Protein AF-A0A1F9N1S3-F1 (afdb_monomer)

pLDDT: mean 71.67, std 23.43, range [33.53, 98.56]

Secondary structure (DSSP, 8-state):
----SB-TTS-B----GGG--TTSSTTTTTTTTT-HHHHHHHHHHTTGGGSTTTGGGGGS-THHHHHHHHHHTT----GGG-SS---HHHHHHHHHHHHHHHHHHHHHHHHHHHHHHHHHS-GGG-SSPPP-----HHHHHHHHTT--TT--HHHHHHHHHHHHHHHHGGGGGGHHHHHHHHHHHHT---HHHHHHHHHHHHHHHHHHHT--TTS-HHHHHHHHHHHHHHHHHHHHHHHHHHHS-TTSTTTTHHHHHHHHHHHHHHHHHHHHHHTT-TTGGGGS-HHHHHHHHHHHHHHHHHHHHHHHS-TTS---PPTTHHHHHHHHHHHHHS--

Structure (mmCIF, N/CA/C/O backbone):
data_AF-A0A1F9N1S3-F1
#
_entry.id   AF-A0A1F9N1S3-F1
#
loop_
_atom_site.group_PDB
_atom_site.id
_atom_site.type_symbol
_atom_site.label_atom_id
_atom_site.label_alt_id
_atom_site.label_comp_id
_atom_site.label_asym_id
_atom_site.label_entity_id
_atom_site.label_seq_id
_atom_site.pdbx_PDB_ins_code
_atom_site.Cartn_x
_atom_site.Cartn_y
_atom_site.Cartn_z
_atom_site.occupancy
_atom_site.B_iso_or_equiv
_atom_site.auth_seq_id
_atom_site.auth_comp_id
_atom_site.auth_asym_id
_atom_site.auth_atom_id
_atom_site.pdbx_PDB_model_num
ATOM 1 N N . MET A 1 1 ? 9.339 -12.656 13.816 1.00 36.62 1 MET A N 1
ATOM 2 C CA . MET A 1 1 ? 10.405 -11.830 13.213 1.00 36.62 1 MET A CA 1
ATOM 3 C C . MET A 1 1 ? 10.890 -12.510 11.937 1.00 36.62 1 MET A C 1
ATOM 5 O O . MET A 1 1 ? 11.875 -13.230 11.977 1.00 36.62 1 MET A O 1
ATOM 9 N N . ALA A 1 2 ? 10.170 -12.355 10.823 1.00 38.31 2 ALA A N 1
ATOM 10 C CA . ALA A 1 2 ? 10.719 -12.715 9.517 1.00 38.31 2 ALA A CA 1
ATOM 11 C C . ALA A 1 2 ? 11.664 -11.572 9.128 1.00 38.31 2 ALA A C 1
ATOM 13 O O . ALA A 1 2 ? 11.214 -10.449 8.901 1.00 38.31 2 ALA A O 1
ATOM 14 N N . GLY A 1 3 ? 12.970 -11.820 9.226 1.00 41.66 3 GLY A N 1
ATOM 15 C CA . GLY A 1 3 ? 13.995 -10.807 9.003 1.00 41.66 3 GLY A CA 1
ATOM 16 C C . GLY A 1 3 ? 13.958 -10.338 7.557 1.00 41.66 3 GLY A C 1
ATOM 17 O O . GLY A 1 3 ? 14.186 -11.132 6.649 1.00 41.66 3 GLY A O 1
ATOM 18 N N . ASN A 1 4 ? 13.660 -9.057 7.358 1.00 48.12 4 ASN A N 1
ATOM 19 C CA . ASN A 1 4 ? 13.890 -8.367 6.100 1.00 48.12 4 ASN A CA 1
ATOM 20 C C . ASN A 1 4 ? 15.357 -8.622 5.681 1.00 48.12 4 ASN A C 1
ATOM 22 O O . ASN A 1 4 ? 16.256 -8.195 6.407 1.00 48.12 4 ASN A O 1
ATOM 26 N N . PRO A 1 5 ? 15.629 -9.317 4.560 1.00 54.19 5 PRO A N 1
ATOM 27 C CA . PRO A 1 5 ? 16.991 -9.640 4.144 1.00 54.19 5 PRO A CA 1
ATOM 28 C C . PRO A 1 5 ? 17.697 -8.438 3.502 1.00 54.19 5 PRO A C 1
ATOM 30 O O . PRO A 1 5 ? 18.677 -8.621 2.784 1.00 54.19 5 PRO A O 1
ATOM 33 N N . TYR A 1 6 ? 17.203 -7.220 3.737 1.00 57.16 6 TYR A N 1
ATOM 34 C CA . TYR A 1 6 ? 17.764 -5.978 3.238 1.00 57.16 6 TYR A CA 1
ATOM 35 C C . TYR A 1 6 ? 17.873 -4.925 4.341 1.00 57.16 6 TYR A C 1
ATOM 37 O O . TYR A 1 6 ? 17.062 -4.872 5.266 1.00 57.16 6 TYR A O 1
ATOM 45 N N . THR A 1 7 ? 18.882 -4.069 4.225 1.00 59.91 7 THR A N 1
ATOM 46 C CA . THR A 1 7 ? 19.115 -2.919 5.104 1.00 59.91 7 THR A CA 1
ATOM 47 C C . THR A 1 7 ? 18.028 -1.850 4.930 1.00 59.91 7 THR A C 1
ATOM 49 O O . THR A 1 7 ? 17.230 -1.894 3.993 1.00 59.91 7 THR A O 1
ATOM 52 N N . GLU A 1 8 ? 18.018 -0.836 5.799 1.00 53.44 8 GLU A N 1
ATOM 53 C CA . GLU A 1 8 ? 17.131 0.337 5.671 1.00 53.44 8 GLU A CA 1
ATOM 54 C C . GLU A 1 8 ? 17.353 1.128 4.364 1.00 53.44 8 GLU A C 1
ATOM 56 O O . GLU A 1 8 ? 16.483 1.888 3.947 1.00 53.44 8 GLU A O 1
ATOM 61 N N . SER A 1 9 ? 18.492 0.915 3.694 1.00 50.38 9 SER A N 1
ATOM 62 C CA . SER A 1 9 ? 18.829 1.456 2.371 1.00 50.38 9 SER A CA 1
ATOM 63 C C . SER A 1 9 ? 18.429 0.546 1.198 1.00 50.38 9 SER A C 1
ATOM 65 O O . SER A 1 9 ? 18.640 0.909 0.044 1.00 50.38 9 SER A O 1
ATOM 67 N N . GLY A 1 10 ? 17.850 -0.632 1.458 1.00 52.75 10 GLY A N 1
ATOM 68 C CA . GLY A 1 10 ? 17.412 -1.566 0.416 1.00 52.75 10 GLY A CA 1
ATOM 69 C C . GLY A 1 10 ? 18.530 -2.412 -0.208 1.00 52.75 10 GLY A C 1
ATOM 70 O O . GLY A 1 10 ? 18.316 -3.013 -1.265 1.00 52.75 10 GLY A O 1
ATOM 71 N N . GLU A 1 11 ? 19.704 -2.488 0.424 1.00 58.91 11 GLU A N 1
ATOM 72 C CA . GLU A 1 11 ? 20.810 -3.371 0.025 1.00 58.91 11 GLU A CA 1
ATOM 73 C C . GLU A 1 11 ? 20.680 -4.747 0.676 1.00 58.91 11 GLU A C 1
ATOM 75 O O . GLU A 1 11 ? 20.172 -4.858 1.787 1.00 58.91 11 GLU A O 1
ATOM 80 N N . LYS A 1 12 ? 21.130 -5.811 -0.001 1.00 58.97 12 LYS A N 1
ATOM 81 C CA . LYS A 1 12 ? 21.005 -7.184 0.510 1.00 58.97 12 LYS A CA 1
ATOM 82 C C . LYS A 1 12 ? 21.882 -7.360 1.752 1.00 58.97 12 LYS A C 1
ATOM 84 O O . LYS A 1 12 ? 23.100 -7.221 1.674 1.00 58.97 12 LYS A O 1
ATOM 89 N N . PHE A 1 13 ? 21.268 -7.715 2.874 1.00 52.78 13 PHE A N 1
ATOM 90 C CA . PHE A 1 13 ? 21.949 -8.080 4.106 1.00 52.78 13 PHE A CA 1
ATOM 91 C C . PHE A 1 13 ? 22.763 -9.360 3.873 1.00 52.78 13 PHE A C 1
ATOM 93 O O . PHE A 1 13 ? 22.217 -10.425 3.579 1.00 52.78 13 PHE A O 1
ATOM 100 N N . GLN A 1 14 ? 24.086 -9.237 3.959 1.00 53.50 14 GLN A N 1
ATOM 101 C CA . GLN A 1 14 ? 25.032 -10.342 3.817 1.00 53.50 14 GLN A CA 1
ATOM 102 C C . GLN A 1 14 ? 25.393 -10.841 5.222 1.00 53.50 14 GLN A C 1
ATOM 104 O O . GLN A 1 14 ? 26.065 -10.138 5.975 1.00 53.50 14 GLN A O 1
ATOM 109 N N . ILE A 1 15 ? 24.933 -12.040 5.593 1.00 50.31 15 ILE A N 1
ATOM 110 C CA . ILE A 1 15 ? 25.345 -12.695 6.843 1.00 50.31 15 ILE A CA 1
ATOM 111 C C . ILE A 1 15 ? 26.694 -13.389 6.594 1.00 50.31 15 ILE A C 1
ATOM 113 O O . ILE A 1 15 ? 26.773 -14.190 5.663 1.00 50.31 15 ILE A O 1
ATOM 117 N N . PRO A 1 16 ? 27.744 -13.124 7.399 1.00 49.53 16 PRO A N 1
ATOM 118 C CA . PRO A 1 16 ? 29.018 -13.830 7.293 1.00 49.53 16 PRO A CA 1
ATOM 119 C C . PRO A 1 16 ? 28.840 -15.351 7.375 1.00 49.53 16 PRO A C 1
ATOM 121 O O . PRO A 1 16 ? 28.090 -15.848 8.215 1.00 49.53 16 PRO A O 1
ATOM 124 N N . ASP A 1 17 ? 29.579 -16.077 6.536 1.00 52.53 17 ASP A N 1
ATOM 125 C CA . ASP A 1 17 ? 29.438 -17.522 6.272 1.00 52.53 17 ASP A CA 1
ATOM 126 C C . ASP A 1 17 ? 29.441 -18.400 7.547 1.00 52.53 17 ASP A C 1
ATOM 128 O O . ASP A 1 17 ? 28.791 -19.438 7.616 1.00 52.53 17 ASP A O 1
ATOM 132 N N . MET A 1 18 ? 30.075 -17.935 8.631 1.00 42.34 18 MET A N 1
ATOM 133 C CA . MET A 1 18 ? 30.118 -18.647 9.918 1.00 42.34 18 MET A CA 1
ATOM 134 C C . MET A 1 18 ? 28.802 -18.643 10.727 1.00 42.34 18 MET A C 1
ATOM 136 O O . MET A 1 18 ? 28.730 -19.324 11.748 1.00 42.34 18 MET A O 1
ATOM 140 N N . LEU A 1 19 ? 27.768 -17.900 10.309 1.00 42.66 19 LEU A N 1
ATOM 141 C CA . LEU A 1 19 ? 26.435 -17.878 10.946 1.00 42.66 19 LEU A CA 1
ATOM 142 C C . LEU A 1 19 ? 25.338 -18.526 10.079 1.00 42.66 19 LEU A C 1
ATOM 144 O O . LEU A 1 19 ? 24.201 -18.672 10.530 1.00 42.66 19 LEU A O 1
ATOM 148 N N . ALA A 1 20 ? 25.661 -18.935 8.850 1.00 47.62 20 ALA A N 1
ATOM 149 C CA . ALA A 1 20 ? 24.717 -19.505 7.896 1.00 47.62 20 ALA A CA 1
ATOM 150 C C . ALA A 1 20 ? 24.547 -21.020 8.109 1.00 47.62 20 ALA A C 1
ATOM 152 O O . ALA A 1 20 ? 24.895 -21.833 7.254 1.00 47.62 20 ALA A O 1
ATOM 153 N N . ASN A 1 21 ? 23.992 -21.425 9.256 1.00 37.34 21 ASN A N 1
ATOM 154 C CA . ASN A 1 21 ? 23.567 -22.813 9.413 1.00 37.34 21 ASN A CA 1
ATOM 155 C C . ASN A 1 21 ? 22.254 -23.060 8.647 1.00 37.34 21 ASN A C 1
ATOM 157 O O . ASN A 1 21 ? 21.174 -22.568 8.968 1.00 37.34 21 ASN A O 1
ATOM 161 N N . ARG A 1 22 ? 22.432 -23.823 7.575 1.00 40.97 22 ARG A N 1
ATOM 162 C CA . ARG A 1 22 ? 21.520 -24.312 6.541 1.00 40.97 22 ARG A CA 1
ATOM 163 C C . ARG A 1 22 ? 20.359 -25.156 7.104 1.00 40.97 22 ARG A C 1
ATOM 165 O O . ARG A 1 22 ? 20.436 -26.381 7.059 1.00 40.97 22 ARG A O 1
ATOM 172 N N . ALA A 1 23 ? 19.280 -24.520 7.576 1.00 36.62 23 ALA A N 1
ATOM 173 C CA . ALA A 1 23 ? 18.015 -25.226 7.849 1.00 36.62 23 ALA A CA 1
ATOM 174 C C . ALA A 1 23 ? 16.702 -24.458 7.551 1.00 36.62 23 ALA A C 1
ATOM 176 O O . ALA A 1 23 ? 15.775 -25.091 7.065 1.00 36.62 23 ALA A O 1
ATOM 177 N N . ASP A 1 24 ? 16.595 -23.131 7.718 1.00 44.25 24 ASP A N 1
ATOM 178 C CA . ASP A 1 24 ? 15.251 -22.510 7.863 1.00 44.25 24 ASP A CA 1
ATOM 179 C C . ASP A 1 24 ? 14.835 -21.444 6.825 1.00 44.25 24 ASP A C 1
ATOM 181 O O . ASP A 1 24 ? 13.923 -20.658 7.070 1.00 44.25 24 ASP A O 1
ATOM 185 N N . VAL A 1 25 ? 15.444 -21.397 5.636 1.00 45.44 25 VAL A N 1
ATOM 186 C CA . VAL A 1 25 ? 15.034 -20.423 4.589 1.00 45.44 25 VAL A CA 1
ATOM 187 C C . VAL A 1 25 ? 13.961 -20.986 3.642 1.00 45.44 25 VAL A C 1
ATOM 189 O O . VAL A 1 25 ? 13.186 -20.228 3.067 1.00 45.44 25 VAL A O 1
ATOM 192 N N . HIS A 1 26 ? 13.839 -22.312 3.526 1.00 39.97 26 HIS A N 1
ATOM 193 C CA . HIS A 1 26 ? 12.926 -22.952 2.567 1.00 39.97 26 HIS A CA 1
ATOM 194 C C . HIS A 1 26 ? 11.506 -23.249 3.091 1.00 39.97 26 HIS A C 1
ATOM 196 O O . HIS A 1 26 ? 10.679 -23.703 2.312 1.00 39.97 26 HIS A O 1
ATOM 202 N N . ASN A 1 27 ? 11.181 -22.927 4.351 1.00 40.59 27 ASN A N 1
ATOM 203 C CA . ASN A 1 27 ? 9.874 -23.234 4.965 1.00 40.59 27 ASN A CA 1
ATOM 204 C C . ASN A 1 27 ? 8.953 -22.018 5.190 1.00 40.59 27 ASN A C 1
ATOM 206 O O . ASN A 1 27 ? 7.863 -22.165 5.735 1.00 40.59 27 ASN A O 1
ATOM 210 N N . LEU A 1 28 ? 9.347 -20.805 4.792 1.00 46.78 28 LEU A N 1
ATOM 211 C CA . LEU A 1 28 ? 8.517 -19.612 5.031 1.00 46.78 28 LEU A CA 1
ATOM 212 C C . LEU A 1 28 ? 7.236 -19.580 4.177 1.00 46.78 28 LEU A C 1
ATOM 214 O O . LEU A 1 28 ? 6.231 -19.041 4.630 1.00 46.78 28 LEU A O 1
ATOM 218 N N . GLY A 1 29 ? 7.258 -20.176 2.979 1.00 47.62 29 GLY A N 1
ATOM 219 C CA . GLY A 1 29 ? 6.082 -20.275 2.104 1.00 47.62 29 GLY A CA 1
ATOM 220 C C . GLY A 1 29 ? 5.047 -21.291 2.599 1.00 47.62 29 GLY A C 1
ATOM 221 O O . GLY A 1 29 ? 3.861 -20.974 2.666 1.00 47.62 29 GLY A O 1
ATOM 222 N N . ASP A 1 30 ? 5.500 -22.470 3.034 1.00 43.69 30 ASP A N 1
ATOM 223 C CA . ASP A 1 30 ? 4.622 -23.567 3.470 1.00 43.69 30 ASP A CA 1
ATOM 224 C C . ASP A 1 30 ? 3.958 -23.311 4.836 1.00 43.69 30 ASP A C 1
ATOM 226 O O . ASP A 1 30 ? 2.864 -23.803 5.097 1.00 43.69 30 ASP A O 1
ATOM 230 N N . VAL A 1 31 ? 4.562 -22.495 5.710 1.00 48.97 31 VAL A N 1
ATOM 231 C CA . VAL A 1 31 ? 3.995 -22.166 7.037 1.00 48.97 31 VAL A CA 1
ATOM 232 C C . VAL A 1 31 ? 2.829 -21.162 6.959 1.00 48.97 31 VAL A C 1
ATOM 234 O O . VAL A 1 31 ? 2.034 -21.074 7.903 1.00 48.97 31 VAL A O 1
ATOM 237 N N . LEU A 1 32 ? 2.710 -20.416 5.854 1.00 50.25 32 LEU A N 1
ATOM 238 C CA . LEU A 1 32 ? 1.679 -19.388 5.653 1.00 50.25 32 LEU A CA 1
ATOM 239 C C . LEU A 1 32 ? 0.461 -19.870 4.854 1.00 50.25 32 LEU A C 1
ATOM 241 O O . LEU A 1 32 ? -0.571 -19.201 4.909 1.00 50.25 32 LEU A O 1
ATOM 245 N N . SER A 1 33 ? 0.551 -21.014 4.166 1.00 54.47 33 SER A N 1
ATOM 246 C CA . SER A 1 33 ? -0.571 -21.569 3.401 1.00 54.47 33 SER A CA 1
ATOM 247 C C . SER A 1 33 ? -1.758 -21.878 4.323 1.00 54.47 33 SER A C 1
ATOM 249 O O . SER A 1 33 ? -1.630 -22.627 5.294 1.0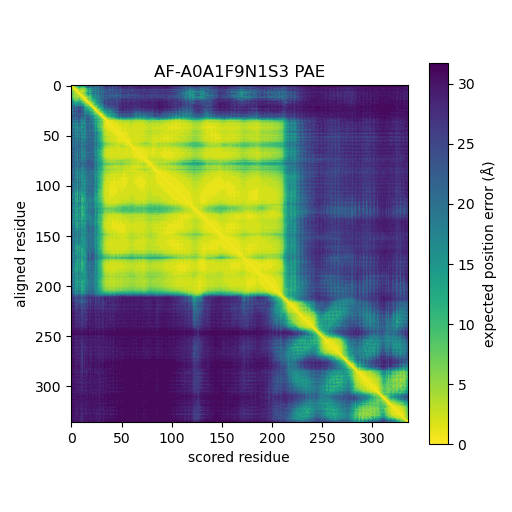0 54.47 33 SER A O 1
ATOM 251 N N . GLY A 1 34 ? -2.910 -21.258 4.054 1.00 67.19 34 GLY A N 1
ATOM 252 C CA . GLY A 1 34 ? -4.129 -21.396 4.859 1.00 67.19 34 GLY A CA 1
ATOM 253 C C . GLY A 1 34 ? -4.179 -20.512 6.114 1.00 67.19 34 GLY A C 1
ATOM 254 O O . GLY A 1 34 ? -5.097 -20.656 6.923 1.00 67.19 34 GLY A O 1
ATOM 255 N N . LYS A 1 35 ? -3.206 -19.609 6.308 1.00 78.94 35 LYS A N 1
ATOM 256 C CA . LYS A 1 35 ? -3.151 -18.637 7.422 1.00 78.94 35 LYS A CA 1
ATOM 257 C C . LYS A 1 35 ? -3.134 -17.182 6.952 1.00 78.94 35 LYS A C 1
ATOM 259 O O . LYS A 1 35 ? -2.825 -16.283 7.735 1.00 78.94 35 LYS A O 1
ATOM 264 N N . GLU A 1 36 ? -3.487 -16.932 5.698 1.00 83.94 36 GLU A N 1
ATOM 265 C CA . GLU A 1 36 ? -3.449 -15.614 5.066 1.00 83.94 36 GLU A CA 1
ATOM 266 C C . GLU A 1 36 ? -4.333 -14.612 5.819 1.00 83.94 36 GLU A C 1
ATOM 268 O O . GLU A 1 36 ? -3.904 -13.489 6.073 1.00 83.94 36 GLU A O 1
ATOM 273 N N . GLY A 1 37 ? -5.521 -15.038 6.265 1.00 84.19 37 GLY A N 1
ATOM 274 C CA . GLY A 1 37 ? -6.427 -14.205 7.062 1.00 84.19 37 GLY A CA 1
ATOM 275 C C . GLY A 1 37 ? -5.851 -13.817 8.428 1.00 84.19 37 GLY A C 1
ATOM 276 O O . GLY A 1 37 ? -5.916 -12.654 8.818 1.00 84.19 37 GLY A O 1
ATOM 277 N N . ALA A 1 38 ? -5.207 -14.755 9.131 1.00 87.25 38 ALA A N 1
ATOM 278 C CA . ALA A 1 38 ? -4.567 -14.473 10.418 1.00 87.25 38 ALA A CA 1
ATOM 279 C C . ALA A 1 38 ? -3.360 -13.532 10.261 1.00 87.25 38 ALA A C 1
ATOM 281 O O . ALA A 1 38 ? -3.168 -12.624 11.067 1.00 87.25 38 ALA A O 1
ATOM 282 N N . PHE A 1 39 ? -2.574 -13.711 9.196 1.00 86.56 39 PHE A N 1
ATOM 283 C CA . PHE A 1 39 ? -1.472 -12.808 8.861 1.00 86.56 39 PHE A CA 1
ATOM 284 C C . PHE A 1 39 ? -1.957 -11.416 8.436 1.00 86.56 39 PHE A C 1
ATOM 286 O O . PHE A 1 39 ? -1.322 -10.413 8.743 1.00 86.56 39 PHE A O 1
ATOM 293 N N . ALA A 1 40 ? -3.089 -11.326 7.742 1.00 91.19 40 ALA A N 1
ATOM 294 C CA . ALA A 1 40 ? -3.707 -10.049 7.426 1.00 91.19 40 ALA A CA 1
ATOM 295 C C . ALA A 1 40 ? -4.180 -9.346 8.711 1.00 91.19 40 ALA A C 1
ATOM 297 O O . ALA A 1 40 ? -3.885 -8.169 8.925 1.00 91.19 40 ALA A O 1
ATOM 298 N N . LEU A 1 41 ? -4.860 -10.067 9.605 1.00 92.50 41 LEU A N 1
ATOM 299 C CA . LEU A 1 41 ? -5.367 -9.508 10.856 1.00 92.50 41 LEU A CA 1
ATOM 300 C C . LEU A 1 41 ? -4.246 -9.006 11.774 1.00 92.50 41 LEU A C 1
ATOM 302 O O . LEU A 1 41 ? -4.384 -7.941 12.375 1.00 92.50 41 LEU A O 1
ATOM 306 N N . SER A 1 42 ? -3.095 -9.683 11.805 1.00 93.25 42 SER A N 1
ATOM 307 C CA . SER A 1 42 ? -1.974 -9.248 12.639 1.00 93.25 42 SER A CA 1
ATOM 308 C C . SER A 1 42 ? -1.451 -7.853 12.273 1.00 93.25 42 SER A C 1
ATOM 310 O O . SER A 1 42 ? -0.883 -7.181 13.134 1.00 93.25 42 SER A O 1
ATOM 312 N N . TYR A 1 43 ? -1.652 -7.358 11.041 1.00 95.25 43 TYR A N 1
ATOM 313 C CA . TYR A 1 43 ? -1.322 -5.963 10.691 1.00 95.25 43 TYR A CA 1
ATOM 314 C C . TYR A 1 43 ? -2.167 -4.971 11.482 1.00 95.25 43 TYR A C 1
ATOM 316 O O . TYR A 1 43 ? -1.649 -3.965 11.965 1.00 95.25 43 TYR A O 1
ATOM 324 N N . ILE A 1 44 ? -3.450 -5.279 11.634 1.00 95.69 44 ILE A N 1
ATOM 325 C CA . ILE A 1 44 ? -4.414 -4.455 12.354 1.00 95.69 44 ILE A CA 1
ATOM 326 C C . ILE A 1 44 ? -4.118 -4.503 13.852 1.00 95.69 44 ILE A C 1
ATOM 328 O O . ILE A 1 44 ? -3.993 -3.457 14.483 1.00 95.69 44 ILE A O 1
ATOM 332 N N . GLU A 1 45 ? -3.917 -5.703 14.404 1.00 93.75 45 GLU A N 1
ATOM 333 C CA . GLU A 1 45 ? -3.625 -5.902 15.830 1.00 93.75 45 GLU A CA 1
ATOM 334 C C . GLU A 1 45 ? -2.374 -5.132 16.277 1.00 93.75 45 GLU A C 1
ATOM 336 O O . GLU A 1 45 ? -2.395 -4.435 17.291 1.00 93.75 45 GLU A O 1
ATOM 341 N N . ASN A 1 46 ? -1.299 -5.187 15.482 1.00 93.25 46 ASN A N 1
ATOM 342 C CA . ASN A 1 46 ? -0.054 -4.470 15.777 1.00 93.25 46 ASN A CA 1
ATOM 343 C C . ASN A 1 46 ? -0.173 -2.947 15.598 1.00 93.25 46 ASN A C 1
ATOM 345 O O . ASN A 1 46 ? 0.694 -2.208 16.064 1.00 93.25 46 ASN A O 1
ATOM 349 N N . ALA A 1 47 ? -1.222 -2.467 14.928 1.00 95.38 47 ALA A N 1
ATOM 350 C CA . ALA A 1 47 ? -1.452 -1.050 14.674 1.00 95.38 47 ALA A CA 1
ATOM 351 C C . ALA A 1 47 ? -2.474 -0.408 15.631 1.00 95.38 47 ALA A C 1
ATOM 353 O O . ALA A 1 47 ? -2.610 0.816 15.613 1.00 95.38 47 ALA A O 1
ATOM 354 N N . LEU A 1 48 ? -3.151 -1.187 16.490 1.00 95.81 48 LEU A N 1
ATOM 355 C CA . LEU A 1 48 ? -4.188 -0.684 17.407 1.00 95.81 48 LEU A CA 1
ATOM 356 C C . LEU A 1 48 ? -3.695 0.491 18.257 1.00 95.81 48 LEU A C 1
ATOM 358 O O . LEU A 1 48 ? -4.346 1.526 18.327 1.00 95.81 48 LEU A O 1
ATOM 362 N N . THR A 1 49 ? -2.519 0.357 18.870 1.00 96.44 49 THR A N 1
ATOM 363 C CA . THR A 1 49 ? -1.947 1.389 19.750 1.00 96.44 49 THR A CA 1
ATOM 364 C C . THR A 1 49 ? -1.401 2.599 18.996 1.00 96.44 49 THR A C 1
ATOM 366 O O . THR A 1 49 ? -1.140 3.631 19.608 1.00 96.44 49 THR A O 1
ATOM 369 N N . ALA A 1 50 ? -1.229 2.490 17.677 1.00 96.69 50 ALA A N 1
ATOM 370 C CA . ALA A 1 50 ? -0.751 3.580 16.838 1.00 96.69 50 ALA A CA 1
ATOM 371 C C . ALA A 1 50 ? -1.880 4.552 16.459 1.00 96.69 50 ALA A C 1
ATOM 373 O O . ALA A 1 50 ? -1.613 5.731 16.241 1.00 96.69 50 ALA A O 1
ATOM 374 N N . ASN A 1 51 ? -3.131 4.088 16.393 1.00 98.12 51 ASN A N 1
ATOM 375 C CA . ASN A 1 51 ? -4.280 4.951 16.143 1.00 98.12 51 ASN A CA 1
ATOM 376 C C . ASN A 1 51 ? -4.868 5.457 17.477 1.00 98.12 51 ASN A C 1
ATOM 378 O O . ASN A 1 51 ? -5.243 4.638 18.312 1.00 98.12 51 ASN A O 1
ATOM 382 N N . PRO A 1 52 ? -5.004 6.776 17.698 1.00 96.19 52 PRO A N 1
ATOM 383 C CA . PRO A 1 52 ? -5.444 7.319 18.986 1.00 96.19 52 PRO A CA 1
ATOM 384 C C . PRO A 1 52 ? -6.875 6.920 19.380 1.00 96.19 52 PRO A C 1
ATOM 386 O O . PRO A 1 52 ? -7.167 6.839 20.571 1.00 96.19 52 PRO A O 1
ATOM 389 N N . VAL A 1 53 ? -7.751 6.644 18.408 1.00 97.31 53 VAL A N 1
ATOM 390 C CA . VAL A 1 53 ? -9.135 6.205 18.654 1.00 97.31 53 VAL A CA 1
ATOM 391 C C . VAL A 1 53 ? -9.184 4.712 18.989 1.00 97.31 53 VAL A C 1
ATOM 393 O O . VAL A 1 53 ? -9.952 4.303 19.856 1.00 97.31 53 VAL A O 1
ATOM 396 N N . LEU A 1 54 ? -8.335 3.893 18.357 1.00 97.31 54 LEU A N 1
ATOM 397 C CA . LEU A 1 54 ? -8.250 2.454 18.640 1.00 97.31 54 LEU A CA 1
ATOM 398 C C . LEU A 1 54 ? -7.382 2.121 19.859 1.00 97.31 54 LEU A C 1
ATOM 400 O O . LEU A 1 54 ? -7.572 1.069 20.466 1.00 97.31 54 LEU A O 1
ATOM 404 N N . ALA A 1 55 ? -6.448 2.992 20.244 1.00 96.94 55 ALA A N 1
ATOM 405 C CA . ALA A 1 55 ? -5.492 2.736 21.319 1.00 96.94 55 ALA A CA 1
ATOM 406 C C . ALA A 1 55 ? -6.135 2.278 22.647 1.00 96.94 55 ALA A C 1
ATOM 408 O O . ALA A 1 55 ? -5.593 1.356 23.265 1.00 96.94 55 ALA A O 1
ATOM 409 N N . PRO A 1 56 ? -7.297 2.814 23.085 1.00 95.44 56 PRO A N 1
ATOM 410 C CA . PRO A 1 56 ? -7.987 2.323 24.276 1.00 95.44 56 PRO A CA 1
ATOM 411 C C . PRO A 1 56 ? -8.389 0.844 24.211 1.00 95.44 56 PRO A C 1
ATOM 413 O O . PRO A 1 56 ? -8.477 0.211 25.262 1.00 95.44 56 PRO A O 1
ATOM 416 N N . LEU A 1 57 ? -8.605 0.272 23.018 1.00 94.62 57 LEU A N 1
ATOM 417 C CA . LEU A 1 57 ? -8.975 -1.140 22.855 1.00 94.62 57 LEU A CA 1
ATOM 418 C C . LEU A 1 57 ? -7.887 -2.089 23.372 1.00 94.62 57 LEU A C 1
ATOM 420 O O . LEU A 1 57 ? -8.209 -3.164 23.868 1.00 94.62 57 LEU A O 1
ATOM 424 N N . ALA A 1 58 ? -6.613 -1.683 23.331 1.00 91.00 58 ALA A N 1
ATOM 425 C CA . ALA A 1 58 ? -5.499 -2.498 23.822 1.00 91.00 58 ALA A CA 1
ATOM 426 C C . ALA A 1 58 ? -5.546 -2.746 25.344 1.00 91.00 58 ALA A C 1
ATOM 428 O O . ALA A 1 58 ? -4.945 -3.702 25.828 1.00 91.00 58 ALA A O 1
ATOM 429 N N . GLY A 1 59 ? -6.252 -1.893 26.096 1.00 89.75 59 GLY A N 1
ATOM 430 C CA . GLY A 1 59 ? -6.495 -2.064 27.532 1.00 89.75 59 GLY A CA 1
ATOM 431 C C . GLY A 1 59 ? -7.857 -2.678 27.874 1.00 89.75 59 GLY A C 1
ATOM 432 O O . GLY A 1 59 ? -8.166 -2.832 29.055 1.00 89.75 59 GLY A O 1
ATOM 433 N N . ARG A 1 60 ? -8.691 -2.981 26.869 1.00 92.25 60 ARG A N 1
ATOM 434 C CA . ARG A 1 60 ? -10.035 -3.570 27.023 1.00 92.25 60 ARG A CA 1
ATOM 435 C C . ARG A 1 60 ? -9.987 -5.087 26.782 1.00 92.25 60 ARG A C 1
ATOM 437 O O . ARG A 1 60 ? -8.931 -5.657 26.510 1.00 92.25 60 ARG A O 1
ATOM 444 N N . GLU A 1 61 ? -11.129 -5.763 26.919 1.00 90.94 61 GLU A N 1
ATOM 445 C CA . GLU A 1 61 ? -11.215 -7.191 26.599 1.00 90.94 61 GLU A CA 1
ATOM 446 C C . GLU A 1 61 ? -10.974 -7.398 25.098 1.00 90.94 61 GLU A C 1
ATOM 448 O O . GLU A 1 61 ? -11.685 -6.848 24.261 1.00 90.94 61 GLU A O 1
ATOM 453 N N . PHE A 1 62 ? -9.968 -8.202 24.748 1.00 89.25 62 PHE A N 1
ATOM 454 C CA . PHE A 1 62 ? -9.527 -8.349 23.357 1.00 89.25 62 PHE A CA 1
ATOM 455 C C . PHE A 1 62 ? -10.579 -9.013 22.446 1.00 89.25 62 PHE A C 1
ATOM 457 O O . PHE A 1 62 ? -10.526 -8.874 21.228 1.00 89.25 62 PHE A O 1
ATOM 464 N N . SER A 1 63 ? -11.578 -9.689 23.026 1.00 93.12 63 SER A N 1
ATOM 465 C CA . SER A 1 63 ? -12.744 -10.213 22.302 1.00 93.12 63 SER A CA 1
ATOM 466 C C . SER A 1 63 ? -13.543 -9.111 21.593 1.00 93.12 63 SER A C 1
ATOM 468 O O . SER A 1 63 ? -14.078 -9.353 20.509 1.00 93.12 63 SER A O 1
ATOM 470 N N . ASP A 1 64 ? -13.560 -7.889 22.137 1.00 94.50 64 ASP A N 1
ATOM 471 C CA . ASP A 1 64 ? -14.222 -6.743 21.510 1.00 94.50 64 ASP A CA 1
ATOM 472 C C . ASP A 1 64 ? -13.551 -6.340 20.199 1.00 94.50 64 ASP A C 1
ATOM 474 O O . ASP A 1 64 ? -14.250 -5.981 19.257 1.00 94.50 64 ASP A O 1
ATOM 478 N N . VAL A 1 65 ? -12.220 -6.442 20.105 1.00 94.88 65 VAL A N 1
ATOM 479 C CA . VAL A 1 65 ? -11.486 -6.137 18.867 1.00 94.88 65 VAL A CA 1
ATOM 480 C C . VAL A 1 65 ? -11.972 -7.045 17.743 1.00 94.88 65 VAL A C 1
ATOM 482 O O . VAL A 1 65 ? -12.338 -6.554 16.680 1.00 94.88 65 VAL A O 1
ATOM 485 N N . TYR A 1 66 ? -12.049 -8.355 17.986 1.00 94.69 66 TYR A N 1
ATOM 486 C CA . TYR A 1 66 ? -12.529 -9.306 16.983 1.00 94.69 66 TYR A CA 1
ATOM 487 C C . TYR A 1 66 ? -13.994 -9.071 16.606 1.00 94.69 66 TYR A C 1
ATOM 489 O O . TYR A 1 66 ? -14.347 -9.165 15.435 1.00 94.69 66 TYR A O 1
ATOM 497 N N . ASN A 1 67 ? -14.852 -8.737 17.574 1.00 95.56 67 ASN A N 1
ATOM 498 C CA . ASN A 1 67 ? -16.247 -8.406 17.288 1.00 95.56 67 ASN A CA 1
ATOM 499 C C . ASN A 1 67 ? -16.364 -7.136 16.431 1.00 95.56 67 ASN A C 1
ATOM 501 O O . ASN A 1 67 ? -17.115 -7.135 15.464 1.00 95.56 67 ASN A O 1
ATOM 505 N N . LEU A 1 68 ? -15.599 -6.084 16.734 1.00 96.44 68 LEU A N 1
ATOM 506 C CA . LEU A 1 68 ? -15.576 -4.844 15.949 1.00 96.44 68 LEU A CA 1
ATOM 507 C C . LEU A 1 68 ? -15.002 -5.055 14.541 1.00 96.44 68 LEU A C 1
ATOM 509 O O . LEU A 1 68 ? -15.520 -4.488 13.585 1.00 96.44 68 LEU A O 1
ATOM 513 N N . VAL A 1 69 ? -13.975 -5.899 14.404 1.00 96.19 69 VAL A N 1
ATOM 514 C CA . VAL A 1 69 ? -13.426 -6.315 13.103 1.00 96.19 69 VAL A CA 1
ATOM 515 C C . VAL A 1 69 ? -14.493 -7.025 12.274 1.00 96.19 69 VAL A C 1
ATOM 517 O O . VAL A 1 69 ? -14.719 -6.628 11.138 1.00 96.19 69 VAL A O 1
ATOM 520 N N . ARG A 1 70 ? -15.220 -7.990 12.852 1.00 95.81 70 ARG A N 1
ATOM 521 C CA . ARG A 1 70 ? -16.323 -8.687 12.165 1.00 95.81 70 ARG A CA 1
ATOM 522 C C . ARG A 1 70 ? -17.443 -7.735 11.747 1.00 95.81 70 ARG A C 1
ATOM 524 O O . ARG A 1 70 ? -17.975 -7.853 10.649 1.00 95.81 70 ARG A O 1
ATOM 531 N N . MET A 1 71 ? -17.774 -6.755 12.591 1.00 96.56 71 MET A N 1
ATOM 532 C CA . MET A 1 71 ? -18.729 -5.701 12.227 1.00 96.56 71 MET A CA 1
ATOM 533 C C . MET A 1 71 ? -18.244 -4.885 11.022 1.00 96.56 71 MET A C 1
ATOM 535 O O . MET A 1 71 ? -19.035 -4.611 10.126 1.00 96.56 71 MET A O 1
ATOM 539 N N . ALA A 1 72 ? -16.956 -4.536 10.973 1.00 96.62 72 ALA A N 1
ATOM 540 C CA . ALA A 1 72 ? -16.338 -3.844 9.838 1.00 96.62 72 ALA A CA 1
ATOM 541 C C . ALA A 1 72 ? -16.213 -4.715 8.577 1.00 96.62 72 ALA A C 1
ATOM 543 O O . ALA A 1 72 ? -16.137 -4.195 7.469 1.00 96.62 72 ALA A O 1
ATOM 544 N N . GLU A 1 73 ? -16.217 -6.040 8.720 1.00 94.88 73 GLU A N 1
ATOM 545 C CA . GLU A 1 73 ? -16.330 -6.990 7.604 1.00 94.88 73 GLU A CA 1
ATOM 546 C C . GLU A 1 73 ? -17.781 -7.135 7.099 1.00 94.88 73 GLU A C 1
ATOM 548 O O . GLU A 1 73 ? -18.028 -7.822 6.108 1.00 94.88 73 GLU A O 1
ATOM 553 N N . GLY A 1 74 ? -18.740 -6.451 7.738 1.00 94.00 74 GLY A N 1
ATOM 554 C CA . GLY A 1 74 ? -20.154 -6.437 7.366 1.00 94.00 74 GLY A CA 1
ATOM 555 C C . GLY A 1 74 ? -21.002 -7.499 8.066 1.00 94.00 74 GLY A C 1
ATOM 556 O O . GLY A 1 74 ? -22.161 -7.690 7.697 1.00 94.00 74 GLY A O 1
ATOM 557 N N . GLU A 1 75 ? -20.463 -8.201 9.066 1.00 94.62 75 GLU A N 1
ATOM 558 C CA . GLU A 1 75 ? -21.233 -9.178 9.833 1.00 94.62 75 GLU A CA 1
ATOM 559 C C . GLU A 1 75 ? -22.186 -8.506 10.833 1.00 94.62 75 GLU A C 1
ATOM 561 O O . GLU A 1 75 ? -21.829 -7.572 11.557 1.00 94.62 75 GLU A O 1
ATOM 566 N N . GLU A 1 76 ? -23.400 -9.050 10.954 1.00 91.50 76 GLU A N 1
ATOM 567 C CA . GLU A 1 76 ? -24.333 -8.654 12.008 1.00 91.50 76 GLU A CA 1
ATOM 568 C C . GLU A 1 76 ? -23.884 -9.221 13.361 1.00 91.50 76 GLU A C 1
ATOM 570 O O . GLU A 1 76 ? -24.166 -10.367 13.720 1.00 91.50 76 GLU A O 1
ATOM 575 N N . VAL A 1 77 ? -23.184 -8.398 14.143 1.00 92.06 77 VAL A N 1
ATOM 576 C CA . VAL A 1 77 ? -22.789 -8.732 15.516 1.00 92.06 77 VAL A CA 1
ATOM 577 C C . VAL A 1 77 ? -23.741 -8.049 16.508 1.00 92.06 77 VAL A C 1
ATOM 579 O O . VAL A 1 77 ? -23.848 -6.819 16.515 1.00 92.06 77 VAL A O 1
ATOM 582 N N . PRO A 1 78 ? -24.433 -8.803 17.384 1.00 89.19 78 PRO A N 1
ATOM 583 C CA . PRO A 1 78 ? -25.285 -8.216 18.412 1.00 89.19 78 PRO A CA 1
ATOM 584 C C . PRO A 1 78 ? -24.485 -7.320 19.360 1.00 89.19 78 PRO A C 1
ATOM 586 O O . PRO A 1 78 ? -23.422 -7.713 19.835 1.00 89.19 78 PRO A O 1
ATOM 589 N N . ALA A 1 79 ? -25.036 -6.164 19.741 1.00 83.81 79 ALA A N 1
ATOM 590 C CA . ALA A 1 79 ? -24.379 -5.258 20.691 1.00 83.81 79 ALA A CA 1
ATOM 591 C C . ALA A 1 79 ? -24.058 -5.926 22.046 1.00 83.81 79 ALA A C 1
ATOM 593 O O . ALA A 1 79 ? -23.101 -5.545 22.707 1.00 83.81 79 ALA A O 1
ATOM 594 N N . SER A 1 80 ? -24.814 -6.958 22.438 1.00 89.00 80 SER A N 1
ATOM 595 C CA . SER A 1 80 ? -24.565 -7.757 23.646 1.00 89.00 80 SER A CA 1
ATOM 596 C C . SER A 1 80 ? -23.319 -8.649 23.575 1.00 89.00 80 SER A C 1
ATOM 598 O O . SER A 1 80 ? -22.931 -9.218 24.593 1.00 89.00 80 SER A O 1
ATOM 600 N N . ALA A 1 81 ? -22.725 -8.832 22.390 1.00 91.19 81 ALA A N 1
ATOM 601 C CA . ALA A 1 81 ? -21.460 -9.547 22.227 1.00 91.19 81 ALA A CA 1
ATOM 602 C C . ALA A 1 81 ? -20.255 -8.691 22.649 1.00 91.19 81 ALA A C 1
ATOM 604 O O . ALA A 1 81 ? -19.209 -9.249 22.977 1.00 91.19 81 ALA A O 1
ATOM 605 N N . LEU A 1 82 ? -20.411 -7.361 22.659 1.00 93.75 82 LEU A N 1
ATOM 606 C CA . LEU A 1 82 ? -19.398 -6.429 23.138 1.00 93.75 82 LEU A CA 1
ATOM 607 C C . LEU A 1 82 ? -19.427 -6.354 24.665 1.00 93.75 82 LEU A C 1
ATOM 609 O O . LEU A 1 82 ? -20.478 -6.260 25.299 1.00 93.75 82 LEU A O 1
ATOM 613 N N . ARG A 1 83 ? -18.240 -6.422 25.251 1.00 93.88 83 ARG A N 1
ATOM 614 C CA . ARG A 1 83 ? -17.991 -6.486 26.690 1.00 93.88 83 ARG A CA 1
ATOM 615 C C . ARG A 1 83 ? -17.912 -5.102 27.292 1.00 93.88 83 ARG A C 1
ATOM 617 O O . ARG A 1 83 ? -18.415 -4.872 28.390 1.00 93.88 83 ARG A O 1
ATOM 624 N N . HIS A 1 84 ? -17.312 -4.174 26.559 1.00 93.00 84 HIS A N 1
ATOM 625 C CA . HIS A 1 84 ? -17.367 -2.765 26.888 1.00 93.00 84 HIS A CA 1
ATOM 626 C C . HIS A 1 84 ? -18.667 -2.123 26.374 1.00 93.00 84 HIS A C 1
ATOM 628 O O . HIS A 1 84 ? -19.175 -2.451 25.303 1.00 93.00 84 HIS A O 1
ATOM 634 N N . GLY A 1 85 ? -19.216 -1.185 27.147 1.00 92.56 85 GLY A N 1
ATOM 635 C CA . GLY A 1 85 ? -20.449 -0.471 26.811 1.00 92.56 85 GLY A CA 1
ATOM 636 C C . GLY A 1 85 ? -20.219 0.674 25.826 1.00 92.56 85 GLY A C 1
ATOM 637 O O . GLY A 1 85 ? -20.378 1.830 26.209 1.00 92.56 85 GLY A O 1
ATOM 638 N N . TYR A 1 86 ? -19.843 0.362 24.581 1.00 93.88 86 TYR A N 1
ATOM 639 C CA . TYR A 1 86 ? -19.641 1.367 23.532 1.00 93.88 86 TYR A CA 1
ATOM 640 C C . TYR A 1 86 ? -20.937 2.129 23.243 1.00 93.88 86 TYR A C 1
ATOM 642 O O . TYR A 1 86 ? -22.011 1.540 23.083 1.00 93.88 86 TYR A O 1
ATOM 650 N N . SER A 1 87 ? -20.837 3.451 23.104 1.00 94.69 87 SER A N 1
ATOM 651 C CA . SER A 1 87 ? -21.943 4.218 22.522 1.00 94.69 87 SER A CA 1
ATOM 652 C C . SER A 1 87 ? -22.103 3.871 21.035 1.00 94.69 87 SER A C 1
ATOM 654 O O . SER A 1 87 ? -21.141 3.482 20.376 1.00 94.69 87 SER A O 1
ATOM 656 N N . LYS A 1 88 ? -23.301 4.058 20.461 1.00 93.44 88 LYS A N 1
ATOM 657 C CA . LYS A 1 88 ? -23.513 3.834 19.015 1.00 93.44 88 LYS A CA 1
ATOM 658 C C . LYS A 1 88 ? -22.580 4.682 18.142 1.00 93.44 88 LYS A C 1
ATOM 660 O O . LYS A 1 88 ? -22.140 4.218 17.094 1.00 93.44 88 LYS A O 1
ATOM 665 N N . ALA A 1 89 ? -22.292 5.912 18.572 1.00 95.12 89 ALA A N 1
ATOM 666 C CA . ALA A 1 89 ? -21.386 6.812 17.864 1.00 95.12 89 ALA A CA 1
ATOM 667 C C . ALA A 1 89 ? -19.939 6.295 17.907 1.00 95.12 89 ALA A C 1
ATOM 669 O O . ALA A 1 89 ? -19.318 6.173 16.858 1.00 95.12 89 ALA A O 1
ATOM 670 N N . GLU A 1 90 ? -19.453 5.907 19.092 1.00 95.75 90 GLU A N 1
ATOM 671 C CA . GLU A 1 90 ? -18.117 5.314 19.271 1.00 95.75 90 GLU A CA 1
ATOM 672 C C . GLU A 1 90 ? -17.973 4.026 18.452 1.00 95.75 90 GLU A C 1
ATOM 674 O O . GLU A 1 90 ? -17.013 3.871 17.709 1.00 95.75 90 GLU A O 1
ATOM 679 N N . GLN A 1 91 ? -18.957 3.125 18.514 1.00 95.50 91 GLN A N 1
ATOM 680 C CA . GLN A 1 91 ? -18.947 1.891 17.729 1.00 95.50 91 GLN A CA 1
ATOM 681 C C . GLN A 1 91 ? -18.864 2.170 16.222 1.00 95.50 91 GLN A C 1
ATOM 683 O O . GLN A 1 91 ? -18.060 1.548 15.533 1.00 95.50 91 GLN A O 1
ATOM 688 N N . SER A 1 92 ? -19.666 3.111 15.718 1.00 95.81 92 SER A N 1
ATOM 689 C CA . SER A 1 92 ? -19.668 3.467 14.292 1.00 95.81 92 SER A CA 1
ATOM 690 C C . SER A 1 92 ? -18.326 4.060 13.855 1.00 95.81 92 SER A C 1
ATOM 692 O O . SER A 1 92 ? -17.838 3.759 12.768 1.00 95.81 92 SER A O 1
ATOM 694 N N . GLU A 1 93 ? -17.701 4.876 14.707 1.00 97.62 93 GLU A N 1
ATOM 695 C CA . GLU A 1 93 ? -16.375 5.437 14.446 1.00 97.62 93 GLU A CA 1
ATOM 696 C C . GLU A 1 93 ? -15.291 4.349 14.416 1.00 97.62 93 GLU A C 1
ATOM 698 O O . GLU A 1 93 ? -14.496 4.311 13.476 1.00 97.62 93 GLU A O 1
ATOM 703 N N . LEU A 1 94 ? -15.290 3.430 15.388 1.00 97.56 94 LEU A N 1
ATOM 704 C CA . LEU A 1 94 ? -14.348 2.306 15.445 1.00 97.56 94 LEU A CA 1
ATOM 705 C C . LEU A 1 94 ? -14.463 1.409 14.207 1.00 97.56 94 LEU A C 1
ATOM 707 O O . LEU A 1 94 ? -13.449 1.096 13.583 1.00 97.56 94 LEU A O 1
ATOM 711 N N . VAL A 1 95 ? -15.690 1.035 13.833 1.00 97.56 95 VAL A N 1
ATOM 712 C CA . VAL A 1 95 ? -15.976 0.222 12.639 1.00 97.56 95 VAL A CA 1
ATOM 713 C C . VAL A 1 95 ? -15.453 0.914 11.380 1.00 97.56 95 VAL A C 1
ATOM 715 O O . VAL A 1 95 ? -14.680 0.321 10.633 1.00 97.56 95 VAL A O 1
ATOM 718 N N . SER A 1 96 ? -15.760 2.201 11.207 1.00 98.25 96 SER A N 1
ATOM 719 C CA . SER A 1 96 ? -15.293 2.984 10.059 1.00 98.25 96 SER A CA 1
ATOM 720 C C . SER A 1 96 ? -13.761 3.091 9.977 1.00 98.25 96 SER A C 1
ATOM 722 O O . SER A 1 96 ? -13.182 3.107 8.887 1.00 98.25 96 SER A O 1
ATOM 724 N N . ILE A 1 97 ? -13.066 3.156 11.119 1.00 98.56 97 ILE A N 1
ATOM 725 C CA . ILE A 1 97 ? -11.597 3.123 11.142 1.00 98.56 97 ILE A CA 1
ATOM 726 C C . ILE A 1 97 ? -11.085 1.740 10.723 1.00 98.56 97 ILE A C 1
ATOM 728 O O . ILE A 1 97 ? -10.158 1.675 9.916 1.00 98.56 97 ILE A O 1
ATOM 732 N N . PHE A 1 98 ? -11.672 0.643 11.213 1.00 98.44 98 PHE A N 1
ATOM 733 C CA . PHE A 1 98 ? -11.276 -0.710 10.804 1.00 98.44 98 PHE A CA 1
ATOM 734 C C . PHE A 1 98 ? -11.449 -0.937 9.299 1.00 98.44 98 PHE A C 1
ATOM 736 O O . PHE A 1 98 ? -10.510 -1.412 8.662 1.00 98.44 98 PHE A O 1
ATOM 743 N N . GLU A 1 99 ? -12.569 -0.509 8.712 1.00 98.38 99 GLU A N 1
ATOM 744 C CA . GLU A 1 99 ? -12.809 -0.568 7.261 1.00 98.38 99 GLU A CA 1
ATOM 745 C C . GLU A 1 99 ? -11.671 0.105 6.471 1.00 98.38 99 GLU A C 1
ATOM 747 O O . GLU A 1 99 ? -11.104 -0.466 5.536 1.00 98.38 99 GLU A O 1
ATOM 752 N N . LYS A 1 100 ? -11.251 1.301 6.900 1.00 98.56 100 LYS A N 1
ATOM 753 C CA . LYS A 1 100 ? -10.141 2.042 6.275 1.00 98.56 100 LYS A CA 1
ATOM 754 C C . LYS A 1 100 ? -8.793 1.358 6.485 1.00 98.56 100 LYS A C 1
ATOM 756 O O . LYS A 1 100 ? -7.950 1.346 5.583 1.00 98.56 100 LYS A O 1
ATOM 761 N N . LEU A 1 101 ? -8.573 0.771 7.662 1.00 98.44 101 LEU A N 1
ATOM 762 C CA . LEU A 1 101 ? -7.368 -0.005 7.935 1.00 98.44 101 LEU A CA 1
ATOM 763 C C . LEU A 1 101 ? -7.303 -1.274 7.078 1.00 98.44 101 LEU A C 1
ATOM 765 O O . LEU A 1 101 ? -6.198 -1.657 6.704 1.00 98.44 101 LEU A O 1
ATOM 769 N N . PHE A 1 102 ? -8.428 -1.896 6.711 1.00 98.25 102 PHE A N 1
ATOM 770 C CA . PHE A 1 102 ? -8.437 -3.031 5.781 1.00 98.25 102 PHE A CA 1
ATOM 771 C C . PHE A 1 102 ? -7.936 -2.625 4.397 1.00 98.25 102 PHE A C 1
ATOM 773 O O . PHE A 1 102 ? -7.052 -3.284 3.854 1.00 98.25 102 PHE A O 1
ATOM 780 N N . VAL A 1 103 ? -8.396 -1.488 3.871 1.00 98.12 103 VAL A N 1
ATOM 781 C CA . VAL A 1 103 ? -7.905 -0.957 2.589 1.00 98.12 103 VAL A CA 1
ATOM 782 C C . VAL A 1 103 ? -6.398 -0.691 2.647 1.00 98.12 103 VAL A C 1
ATOM 784 O O . VAL A 1 103 ? -5.658 -1.106 1.752 1.00 98.12 103 VAL A O 1
ATOM 787 N N . ALA A 1 104 ? -5.917 -0.042 3.713 1.00 98.25 104 ALA A N 1
ATOM 788 C CA . ALA A 1 104 ? -4.490 0.206 3.906 1.00 98.25 104 ALA A CA 1
ATOM 789 C C . ALA A 1 104 ? -3.694 -1.107 3.997 1.00 98.25 104 ALA A C 1
ATOM 791 O O . ALA A 1 104 ? -2.715 -1.285 3.269 1.00 98.25 104 ALA A O 1
ATOM 792 N N . ARG A 1 105 ? -4.144 -2.051 4.833 1.00 98.00 105 ARG A N 1
ATOM 793 C CA . ARG A 1 105 ? -3.562 -3.389 4.997 1.00 98.00 105 ARG A CA 1
ATOM 794 C C . ARG A 1 105 ? -3.450 -4.111 3.662 1.00 98.00 105 ARG A C 1
ATOM 796 O O . ARG A 1 105 ? -2.383 -4.625 3.349 1.00 98.00 105 ARG A O 1
ATOM 803 N N . ASP A 1 106 ? -4.506 -4.132 2.861 1.00 98.00 106 ASP A N 1
ATOM 804 C CA . ASP A 1 106 ? -4.523 -4.862 1.594 1.00 98.00 106 ASP A CA 1
ATOM 805 C C . ASP A 1 106 ? -3.549 -4.260 0.574 1.00 98.00 106 ASP A C 1
ATOM 807 O O . ASP A 1 106 ? -2.977 -4.979 -0.250 1.00 98.00 106 ASP A O 1
ATOM 811 N N . VAL A 1 107 ? -3.319 -2.943 0.625 1.00 98.31 107 VAL A N 1
ATOM 812 C CA . VAL A 1 107 ? -2.239 -2.307 -0.140 1.00 98.31 107 VAL A CA 1
ATOM 813 C C . VAL A 1 107 ? -0.875 -2.729 0.404 1.00 98.31 107 VAL A C 1
ATOM 815 O O . VAL A 1 107 ? -0.017 -3.127 -0.382 1.00 98.31 107 VAL A O 1
ATOM 818 N N . LEU A 1 108 ? -0.658 -2.694 1.723 1.00 97.38 108 LEU A N 1
ATOM 819 C CA . LEU A 1 108 ? 0.615 -3.116 2.319 1.00 97.38 108 LEU A CA 1
ATOM 820 C C . LEU A 1 108 ? 0.941 -4.580 2.008 1.00 97.38 108 LEU A C 1
ATOM 822 O O . LEU A 1 108 ? 2.071 -4.877 1.640 1.00 97.38 108 LEU A O 1
ATOM 826 N N . LEU A 1 109 ? -0.034 -5.485 2.085 1.00 95.31 109 LEU A N 1
ATOM 827 C CA . LEU A 1 109 ? 0.155 -6.898 1.754 1.00 95.31 109 LEU A CA 1
ATOM 828 C C . LEU A 1 109 ? 0.568 -7.080 0.289 1.00 95.31 109 LEU A C 1
ATOM 830 O O . LEU A 1 109 ? 1.512 -7.822 0.012 1.00 95.31 109 LEU A O 1
ATOM 834 N N . ARG A 1 110 ? -0.063 -6.352 -0.643 1.00 97.75 110 ARG A N 1
ATOM 835 C CA . ARG A 1 110 ? 0.330 -6.340 -2.063 1.00 97.75 110 ARG A CA 1
ATOM 836 C C . ARG A 1 110 ? 1.741 -5.795 -2.271 1.00 97.75 110 ARG A C 1
ATOM 838 O O . ARG A 1 110 ? 2.516 -6.387 -3.020 1.00 97.75 110 ARG A O 1
ATOM 845 N N . VAL A 1 111 ? 2.097 -4.707 -1.590 1.00 96.62 111 VAL A N 1
ATOM 846 C CA . VAL A 1 111 ? 3.451 -4.133 -1.640 1.00 96.62 111 VAL A CA 1
ATOM 847 C C . VAL A 1 111 ? 4.474 -5.113 -1.071 1.00 96.62 111 VAL A C 1
ATOM 849 O O . VAL A 1 111 ? 5.509 -5.337 -1.688 1.00 96.62 111 VAL A O 1
ATOM 852 N N . ASN A 1 112 ? 4.182 -5.755 0.057 1.00 94.25 112 ASN A 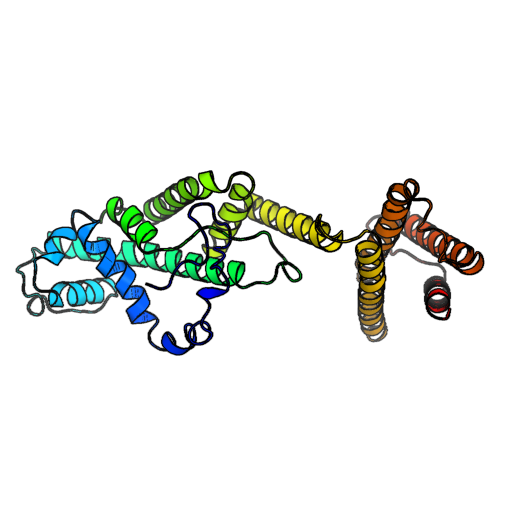N 1
ATOM 853 C CA . ASN A 1 112 ? 5.062 -6.746 0.665 1.00 94.25 112 ASN A CA 1
ATOM 854 C C . ASN A 1 112 ? 5.261 -7.970 -0.242 1.00 94.25 112 ASN A C 1
ATOM 856 O O . ASN A 1 112 ? 6.385 -8.436 -0.411 1.00 94.25 112 ASN A O 1
ATOM 860 N N . ALA A 1 113 ? 4.196 -8.457 -0.882 1.00 91.62 113 ALA A N 1
ATOM 861 C CA . ALA A 1 113 ? 4.288 -9.545 -1.852 1.00 91.62 113 ALA A CA 1
ATOM 862 C C . ALA A 1 113 ? 5.148 -9.156 -3.067 1.00 91.62 113 ALA A C 1
ATOM 864 O O . ALA A 1 113 ? 6.043 -9.907 -3.456 1.00 91.62 113 ALA A O 1
ATOM 865 N N . ALA A 1 114 ? 4.938 -7.960 -3.627 1.00 92.25 114 ALA A N 1
ATOM 866 C CA . ALA A 1 114 ? 5.738 -7.449 -4.740 1.00 92.25 114 ALA A CA 1
ATOM 867 C C . ALA A 1 114 ? 7.212 -7.253 -4.355 1.00 92.25 114 ALA A C 1
ATOM 869 O O . ALA A 1 114 ? 8.107 -7.568 -5.138 1.00 92.25 114 ALA A O 1
ATOM 870 N N . TYR A 1 115 ? 7.470 -6.787 -3.134 1.00 92.88 115 TYR A N 1
ATOM 871 C CA . TYR A 1 115 ? 8.809 -6.648 -2.578 1.00 92.88 115 TYR A CA 1
ATOM 872 C C . TYR A 1 115 ? 9.521 -7.997 -2.472 1.00 92.88 115 TYR A C 1
ATOM 874 O O . TYR A 1 115 ? 10.616 -8.147 -3.007 1.00 92.88 115 TYR A O 1
ATOM 882 N N . ILE A 1 116 ? 8.881 -8.999 -1.858 1.00 83.75 116 ILE A N 1
ATOM 883 C CA . ILE A 1 116 ? 9.429 -10.358 -1.732 1.00 83.75 116 ILE A CA 1
ATOM 884 C C . ILE A 1 116 ? 9.672 -10.969 -3.118 1.00 83.75 116 ILE A C 1
ATOM 886 O O . ILE A 1 116 ? 10.743 -11.522 -3.368 1.00 83.75 116 ILE A O 1
ATOM 890 N N . SER A 1 117 ? 8.724 -10.812 -4.048 1.00 87.56 117 SER A N 1
ATOM 891 C CA . SER A 1 117 ? 8.873 -11.280 -5.430 1.00 87.56 117 SER A CA 1
ATOM 892 C C . SER A 1 117 ? 10.087 -10.639 -6.106 1.00 87.56 117 SER A C 1
ATOM 894 O O . SER A 1 117 ? 10.954 -11.343 -6.616 1.00 87.56 117 SER A O 1
ATOM 896 N N . SER A 1 118 ? 10.200 -9.311 -6.053 1.00 88.56 118 SER A N 1
ATOM 897 C CA . SER A 1 118 ? 11.317 -8.553 -6.630 1.00 88.56 118 SER A CA 1
ATOM 898 C C . SER A 1 118 ? 12.666 -8.928 -6.004 1.00 88.56 118 SER A C 1
ATOM 900 O O . SER A 1 118 ? 13.657 -9.085 -6.722 1.00 88.56 118 SER A O 1
ATOM 902 N N . ALA A 1 119 ? 12.699 -9.105 -4.684 1.00 84.31 119 ALA A N 1
ATOM 903 C CA . ALA A 1 119 ? 13.875 -9.494 -3.914 1.00 84.31 119 ALA A CA 1
ATOM 904 C C . ALA A 1 119 ? 14.358 -10.919 -4.218 1.00 84.31 119 ALA A C 1
ATOM 906 O O . ALA A 1 119 ? 15.562 -11.172 -4.273 1.00 84.31 119 ALA A O 1
ATOM 907 N N . SER A 1 120 ? 13.421 -11.849 -4.404 1.00 81.44 120 SER A N 1
ATOM 908 C CA . SER A 1 120 ? 13.718 -13.257 -4.689 1.00 81.44 120 SER A CA 1
ATOM 909 C C . SER A 1 120 ? 14.107 -13.514 -6.150 1.00 81.44 120 SER A C 1
ATOM 911 O O . SER A 1 120 ? 14.688 -14.554 -6.458 1.00 81.44 120 SER A O 1
ATOM 913 N N . GLN A 1 121 ? 13.826 -12.564 -7.046 1.00 80.38 121 GLN A N 1
ATOM 914 C CA . GLN A 1 121 ? 14.157 -12.660 -8.462 1.00 80.38 121 GLN A CA 1
ATOM 915 C C . GLN A 1 121 ? 15.658 -12.446 -8.709 1.00 80.38 121 GLN A C 1
ATOM 917 O O . GLN A 1 121 ? 16.228 -11.425 -8.320 1.00 80.38 121 GLN A O 1
ATOM 922 N N . ASP A 1 122 ? 16.280 -13.394 -9.412 1.00 79.81 122 ASP A N 1
ATOM 923 C CA . ASP A 1 122 ? 17.647 -13.263 -9.923 1.00 79.81 122 ASP A CA 1
ATOM 924 C C . ASP A 1 122 ? 17.710 -12.128 -10.951 1.00 79.81 122 ASP A C 1
ATOM 926 O O . ASP A 1 122 ? 16.887 -12.054 -11.871 1.00 79.81 122 ASP A O 1
ATOM 930 N N . ASP A 1 123 ? 18.698 -11.245 -10.803 1.00 79.25 123 ASP A N 1
ATOM 931 C CA . ASP A 1 123 ? 18.837 -10.088 -11.678 1.00 79.25 123 ASP A CA 1
ATOM 932 C C . ASP A 1 123 ? 18.966 -10.482 -13.145 1.00 79.25 123 ASP A C 1
ATOM 934 O O . ASP A 1 123 ? 18.457 -9.757 -13.986 1.00 79.25 123 ASP A O 1
ATOM 938 N N . ARG A 1 124 ? 19.556 -11.637 -13.478 1.00 74.81 124 ARG A N 1
ATOM 939 C CA . ARG A 1 124 ? 19.737 -12.089 -14.870 1.00 74.81 124 ARG A CA 1
ATOM 940 C C . ARG A 1 124 ? 18.422 -12.286 -15.621 1.00 74.81 124 ARG A C 1
ATOM 942 O O . ARG A 1 124 ? 18.400 -12.152 -16.839 1.00 74.81 124 ARG A O 1
ATOM 949 N N . PHE A 1 125 ? 17.340 -12.589 -14.908 1.00 79.94 125 PHE A N 1
ATOM 950 C CA . PHE A 1 125 ? 16.022 -12.864 -15.488 1.00 79.94 125 PHE A CA 1
ATOM 951 C C . PHE A 1 125 ? 15.014 -11.743 -15.211 1.00 79.94 125 PHE A C 1
ATOM 953 O O . PHE A 1 125 ? 13.803 -11.940 -15.329 1.00 79.94 125 PHE A O 1
ATOM 960 N N . ARG A 1 126 ? 15.490 -10.564 -14.797 1.00 87.69 126 ARG A N 1
ATOM 961 C CA . ARG A 1 126 ? 14.621 -9.444 -14.451 1.00 87.69 126 ARG A CA 1
ATOM 962 C C . ARG A 1 126 ? 14.110 -8.717 -15.696 1.00 87.69 126 ARG A C 1
ATOM 964 O O . ARG A 1 126 ? 14.889 -8.359 -16.577 1.00 87.69 126 ARG A O 1
ATOM 971 N N . THR A 1 127 ? 12.804 -8.462 -15.736 1.00 85.94 127 THR A N 1
ATOM 972 C CA . THR A 1 127 ? 12.106 -7.781 -16.845 1.00 85.94 127 THR A CA 1
ATOM 973 C C . THR A 1 127 ? 11.726 -6.329 -16.535 1.00 85.94 127 THR A C 1
ATOM 975 O O . THR A 1 127 ? 11.379 -5.574 -17.440 1.00 85.94 127 THR A O 1
ATOM 978 N N . GLU A 1 128 ? 11.809 -5.916 -15.271 1.00 93.00 128 GLU A N 1
ATOM 979 C CA . GLU A 1 128 ? 11.493 -4.567 -14.791 1.00 93.00 128 GLU A CA 1
ATOM 980 C C . GLU A 1 128 ? 12.487 -4.129 -13.701 1.00 93.00 128 GLU A C 1
ATOM 982 O O . GLU A 1 128 ? 13.129 -4.984 -13.102 1.00 93.00 128 GLU A O 1
ATOM 987 N N . PRO A 1 129 ? 12.660 -2.828 -13.415 1.00 92.94 129 PRO A N 1
ATOM 988 C CA . PRO A 1 129 ? 13.520 -2.384 -12.317 1.00 92.94 129 PRO A CA 1
ATOM 989 C C . PRO A 1 129 ? 13.166 -3.012 -10.962 1.00 92.94 129 PRO A C 1
ATOM 991 O O . PRO A 1 129 ? 12.033 -3.426 -10.721 1.00 92.94 129 PRO A O 1
ATOM 994 N N . ARG A 1 130 ? 14.137 -3.041 -10.043 1.00 92.88 130 ARG A N 1
ATOM 995 C CA . ARG A 1 130 ? 13.931 -3.559 -8.684 1.00 92.88 130 ARG A CA 1
ATOM 996 C C . ARG A 1 130 ? 12.861 -2.751 -7.943 1.00 92.88 130 ARG A C 1
ATOM 998 O O . ARG A 1 130 ? 12.995 -1.542 -7.758 1.00 92.88 130 ARG A O 1
ATOM 1005 N N . PHE A 1 131 ? 11.853 -3.455 -7.443 1.00 95.44 131 PHE A N 1
ATOM 1006 C CA . PHE A 1 131 ? 10.899 -2.924 -6.479 1.00 95.44 131 PHE A CA 1
ATOM 1007 C C . PHE A 1 131 ? 11.445 -3.088 -5.052 1.00 95.44 131 PHE A C 1
ATOM 1009 O O . PHE A 1 131 ? 11.848 -4.186 -4.662 1.00 95.44 131 PHE A O 1
ATOM 1016 N N . GLN A 1 132 ? 11.494 -1.985 -4.311 1.00 93.00 132 GLN A N 1
ATOM 1017 C CA . GLN A 1 132 ? 12.156 -1.805 -3.017 1.00 93.00 132 GLN A CA 1
ATOM 1018 C C . GLN A 1 132 ? 11.232 -1.201 -1.946 1.00 93.00 132 GLN A C 1
ATOM 1020 O O . GLN A 1 132 ? 11.585 -1.238 -0.769 1.00 93.00 132 GLN A O 1
ATOM 1025 N N . LEU A 1 133 ? 10.060 -0.665 -2.313 1.00 94.12 133 LEU A N 1
ATOM 1026 C CA . LEU A 1 133 ? 9.072 -0.215 -1.326 1.00 94.12 133 LEU A CA 1
ATOM 1027 C C . LEU A 1 133 ? 8.553 -1.399 -0.507 1.00 94.12 133 LEU A C 1
ATOM 1029 O O . LEU A 1 133 ? 8.322 -2.482 -1.038 1.00 94.12 133 LEU A O 1
ATOM 1033 N N . GLN A 1 134 ? 8.347 -1.172 0.789 1.00 92.00 134 GLN A N 1
ATOM 1034 C CA . GLN A 1 134 ? 7.973 -2.217 1.738 1.00 92.00 134 GLN A CA 1
ATOM 1035 C C . GLN A 1 134 ? 6.580 -1.985 2.315 1.00 92.00 134 GLN A C 1
ATOM 1037 O O . GLN A 1 134 ? 6.196 -0.856 2.617 1.00 92.00 134 GLN A O 1
ATOM 1042 N N . GLY A 1 135 ? 5.850 -3.080 2.519 1.00 92.69 135 GLY A N 1
ATOM 1043 C CA . GLY A 1 135 ? 4.552 -3.086 3.182 1.00 92.69 135 GLY A CA 1
ATOM 1044 C C . GLY A 1 135 ? 4.634 -3.743 4.552 1.00 92.69 135 GLY A C 1
ATOM 1045 O O . GLY A 1 135 ? 4.059 -4.799 4.747 1.00 92.69 135 GLY A O 1
ATOM 1046 N N . SER A 1 136 ? 5.396 -3.165 5.482 1.00 93.62 136 SER A N 1
ATOM 1047 C CA . SER A 1 136 ? 5.666 -3.756 6.804 1.00 93.62 136 SER A CA 1
ATOM 1048 C C . SER A 1 136 ? 4.673 -3.314 7.891 1.00 93.62 136 SER A C 1
ATOM 1050 O O . SER A 1 136 ? 3.952 -2.328 7.731 1.00 93.62 136 SER A O 1
ATOM 1052 N N . TYR A 1 137 ? 4.718 -3.955 9.068 1.00 92.25 137 TYR A N 1
ATOM 1053 C CA . TYR A 1 137 ? 3.999 -3.493 10.268 1.00 92.25 137 TYR A CA 1
ATOM 1054 C C . TYR A 1 137 ? 4.326 -2.043 10.654 1.00 92.25 137 TYR A C 1
ATOM 1056 O O . TYR A 1 137 ? 3.451 -1.310 11.107 1.00 92.25 137 TYR A O 1
ATOM 1064 N N . ARG A 1 138 ? 5.566 -1.585 10.428 1.00 94.94 138 ARG A N 1
ATOM 1065 C CA . ARG A 1 138 ? 5.947 -0.182 10.662 1.00 94.94 138 ARG A CA 1
ATOM 1066 C C . ARG A 1 138 ? 5.189 0.751 9.720 1.00 94.94 138 ARG A C 1
ATOM 1068 O O . ARG A 1 138 ? 4.744 1.816 10.142 1.00 94.94 138 ARG A O 1
ATOM 1075 N N . ASN A 1 139 ? 5.038 0.358 8.454 1.00 96.69 139 ASN A N 1
ATOM 1076 C CA . ASN A 1 139 ? 4.249 1.122 7.491 1.00 96.69 139 ASN A CA 1
ATOM 1077 C C . ASN A 1 139 ? 2.772 1.147 7.910 1.00 96.69 139 ASN A C 1
ATOM 1079 O O . ASN A 1 139 ? 2.156 2.208 7.871 1.00 96.69 139 ASN A O 1
ATOM 1083 N N . MET A 1 140 ? 2.246 0.025 8.412 1.00 97.88 140 MET A N 1
ATOM 1084 C CA . MET A 1 140 ? 0.886 -0.051 8.951 1.00 97.88 140 MET A CA 1
ATOM 1085 C C . MET A 1 140 ? 0.672 0.895 10.129 1.00 97.88 140 MET A C 1
ATOM 1087 O O . MET A 1 140 ? -0.276 1.671 10.115 1.00 97.88 140 MET A O 1
ATOM 1091 N N . ALA A 1 141 ? 1.573 0.891 11.113 1.00 97.12 141 ALA A N 1
ATOM 1092 C CA . ALA A 1 141 ? 1.483 1.776 12.269 1.00 97.12 141 ALA A CA 1
ATOM 1093 C C . ALA A 1 141 ? 1.526 3.262 11.865 1.00 97.12 141 ALA A C 1
ATOM 1095 O O . ALA A 1 141 ? 0.739 4.058 12.372 1.00 97.12 141 ALA A O 1
ATOM 1096 N N . LYS A 1 142 ? 2.398 3.638 10.916 1.00 97.31 142 LYS A N 1
ATOM 1097 C CA . LYS A 1 142 ? 2.474 5.012 10.386 1.00 97.31 142 LYS A CA 1
ATOM 1098 C C . LYS A 1 142 ? 1.189 5.446 9.674 1.00 97.31 142 LYS A C 1
ATOM 1100 O O . LYS A 1 142 ? 0.752 6.578 9.858 1.00 97.31 142 LYS A O 1
ATOM 1105 N N . LEU A 1 143 ? 0.590 4.567 8.868 1.00 98.38 143 LEU A N 1
ATOM 1106 C CA . LEU A 1 143 ? -0.689 4.845 8.210 1.00 98.38 143 LEU A CA 1
ATOM 1107 C C . LEU A 1 143 ? -1.819 4.947 9.240 1.00 98.38 143 LEU A C 1
ATOM 1109 O O . LEU A 1 143 ? -2.575 5.914 9.228 1.00 98.38 143 LEU A O 1
ATOM 1113 N N . ALA A 1 144 ? -1.883 4.003 10.181 1.00 98.31 144 ALA A N 1
ATOM 1114 C CA . ALA A 1 144 ? -2.911 3.948 11.214 1.00 98.31 144 ALA A CA 1
ATOM 1115 C C . ALA A 1 144 ? -2.959 5.211 12.086 1.00 98.31 144 ALA A C 1
ATOM 1117 O O . ALA A 1 144 ? -4.052 5.648 12.432 1.00 98.31 144 ALA A O 1
ATOM 1118 N N . GLN A 1 145 ? -1.816 5.846 12.374 1.00 98.12 145 GLN A N 1
ATOM 1119 C CA . GLN A 1 145 ? -1.748 7.124 13.105 1.00 98.12 145 GLN A CA 1
ATOM 1120 C C . GLN A 1 145 ? -2.544 8.257 12.447 1.00 98.12 145 GLN A C 1
ATOM 1122 O O . GLN A 1 145 ? -2.984 9.177 13.132 1.00 98.12 145 GLN A O 1
ATOM 1127 N N . ARG A 1 146 ? -2.684 8.222 11.118 1.00 98.19 146 ARG A N 1
ATOM 1128 C CA . ARG A 1 146 ? -3.275 9.304 10.321 1.00 98.19 146 ARG A CA 1
ATOM 1129 C C . ARG A 1 146 ? -4.680 8.975 9.812 1.00 98.19 146 ARG A C 1
ATOM 1131 O O . ARG A 1 146 ? -5.349 9.874 9.318 1.00 98.19 146 ARG A O 1
ATOM 1138 N N . ILE A 1 147 ? -5.121 7.722 9.923 1.00 98.44 147 ILE A N 1
ATOM 1139 C CA . ILE A 1 147 ? -6.456 7.286 9.500 1.00 98.44 147 ILE A CA 1
ATOM 1140 C C . ILE A 1 147 ? -7.501 7.747 10.520 1.00 98.44 147 ILE A C 1
ATOM 1142 O O . ILE A 1 147 ? -7.378 7.478 11.715 1.00 98.44 147 ILE A O 1
ATOM 1146 N N . VAL A 1 148 ? -8.559 8.399 10.032 1.00 97.62 148 VAL A N 1
ATOM 1147 C CA . VAL A 1 148 ? -9.713 8.825 10.838 1.00 97.62 148 VAL A CA 1
ATOM 1148 C C . VAL A 1 148 ? -11.016 8.321 10.224 1.00 97.62 148 VAL A C 1
ATOM 1150 O O . VAL A 1 148 ? -11.120 8.178 9.005 1.00 97.62 148 VAL A O 1
ATOM 1153 N N . GLY A 1 149 ? -12.031 8.070 11.055 1.00 96.06 149 GLY A N 1
ATOM 1154 C CA . GLY A 1 149 ? -13.292 7.456 10.618 1.00 96.06 149 GLY A CA 1
ATOM 1155 C C . GLY A 1 149 ? -14.075 8.278 9.585 1.00 96.06 149 GLY A C 1
ATOM 1156 O O . GLY A 1 149 ? -14.837 7.722 8.803 1.00 96.06 149 GLY A O 1
ATOM 1157 N N . VAL A 1 150 ? -13.862 9.591 9.518 1.00 96.69 150 VAL A N 1
ATOM 1158 C CA . VAL A 1 150 ? -14.562 10.471 8.565 1.00 96.69 150 VAL A CA 1
ATOM 1159 C C . VAL A 1 150 ? -13.909 10.563 7.183 1.00 96.69 150 VAL A C 1
ATOM 1161 O O . VAL A 1 150 ? -14.499 11.178 6.300 1.00 96.69 150 VAL A O 1
ATOM 1164 N N . MET A 1 151 ? -12.725 9.968 6.979 1.00 97.50 151 MET A N 1
ATOM 1165 C CA . MET A 1 151 ? -12.055 9.992 5.672 1.00 97.50 151 MET A CA 1
ATOM 1166 C C . MET A 1 151 ? -12.914 9.344 4.583 1.00 97.50 151 MET A C 1
ATOM 1168 O O . MET A 1 151 ? -13.515 8.290 4.805 1.00 97.50 151 MET A O 1
ATOM 1172 N N . ASN A 1 152 ? -12.921 9.940 3.396 1.00 97.88 152 ASN A N 1
ATOM 1173 C CA . ASN A 1 152 ? -13.446 9.287 2.199 1.00 97.88 152 ASN A CA 1
ATOM 1174 C C . ASN A 1 152 ? -12.369 8.433 1.499 1.00 97.88 152 ASN A C 1
ATOM 1176 O O . ASN A 1 152 ? -11.197 8.425 1.889 1.00 97.88 152 ASN A O 1
ATOM 1180 N N . ASP A 1 153 ? -12.774 7.707 0.456 1.00 96.56 153 ASP A N 1
ATOM 1181 C CA . ASP A 1 153 ? -11.886 6.800 -0.276 1.00 96.56 153 ASP A CA 1
ATOM 1182 C C . ASP A 1 153 ? -10.718 7.532 -0.952 1.00 96.56 153 ASP A C 1
ATOM 1184 O O . ASP A 1 153 ? -9.586 7.047 -0.909 1.00 96.56 153 ASP A O 1
ATOM 1188 N N . ASP A 1 154 ? -10.950 8.711 -1.533 1.00 97.12 154 ASP A N 1
ATOM 1189 C CA . ASP A 1 154 ? -9.902 9.487 -2.203 1.00 97.12 154 ASP A CA 1
ATOM 1190 C C . ASP A 1 154 ? -8.874 10.030 -1.206 1.00 97.12 154 ASP A C 1
ATOM 1192 O O . ASP A 1 154 ? -7.670 9.943 -1.455 1.00 97.12 154 ASP A O 1
ATOM 1196 N N . GLU A 1 155 ? -9.323 10.518 -0.048 1.00 98.31 155 GLU A N 1
ATOM 1197 C CA . GLU A 1 155 ? -8.458 10.959 1.051 1.00 98.31 155 GLU A CA 1
ATOM 1198 C C . GLU A 1 155 ? -7.612 9.806 1.595 1.00 98.31 155 GLU A C 1
ATOM 1200 O O . GLU A 1 155 ? -6.416 9.975 1.848 1.00 98.31 155 GLU A O 1
ATOM 1205 N N . LEU A 1 156 ? -8.198 8.612 1.729 1.00 98.38 156 LEU A N 1
ATOM 1206 C CA . LEU A 1 156 ? -7.469 7.420 2.152 1.00 98.38 156 LEU A CA 1
ATOM 1207 C C . LEU A 1 156 ? -6.420 7.003 1.114 1.00 98.38 156 LEU A C 1
ATOM 1209 O O . LEU A 1 156 ? -5.285 6.680 1.470 1.00 98.38 156 LEU A O 1
ATOM 1213 N N . GLN A 1 157 ? -6.763 7.024 -0.175 1.00 97.75 157 GLN A N 1
ATOM 1214 C CA . GLN A 1 157 ? -5.802 6.719 -1.235 1.00 97.75 157 GLN A CA 1
ATOM 1215 C C . GLN A 1 157 ? -4.676 7.758 -1.296 1.00 97.75 157 GLN A C 1
ATOM 1217 O O . GLN A 1 157 ? -3.516 7.362 -1.435 1.00 97.75 157 GLN A O 1
ATOM 1222 N N . ALA A 1 158 ? -4.994 9.045 -1.130 1.00 97.69 158 ALA A N 1
ATOM 1223 C CA . ALA A 1 158 ? -4.018 10.129 -1.070 1.00 97.69 158 ALA A CA 1
ATOM 1224 C C . ALA A 1 158 ? -3.080 9.983 0.137 1.00 97.69 158 ALA A C 1
ATOM 1226 O O . ALA A 1 158 ? -1.869 10.120 -0.006 1.00 97.69 158 ALA A O 1
ATOM 1227 N N . LEU A 1 159 ? -3.603 9.595 1.306 1.00 98.50 159 LEU A N 1
ATOM 1228 C CA . LEU A 1 159 ? -2.785 9.294 2.483 1.00 98.50 159 LEU A CA 1
ATOM 1229 C C . LEU A 1 159 ? -1.758 8.184 2.201 1.00 98.50 159 LEU A C 1
ATOM 1231 O O . LEU A 1 159 ? -0.603 8.276 2.627 1.00 98.50 159 LEU A O 1
ATOM 1235 N N . ILE A 1 160 ? -2.170 7.134 1.487 1.00 98.31 160 ILE A N 1
ATOM 1236 C CA . ILE A 1 160 ? -1.285 6.032 1.095 1.00 98.31 160 ILE A CA 1
ATOM 1237 C C . ILE A 1 160 ? -0.254 6.506 0.059 1.00 98.31 160 ILE A C 1
ATOM 1239 O O . ILE A 1 160 ? 0.915 6.132 0.158 1.00 98.31 160 ILE A O 1
ATOM 1243 N N . ASP A 1 161 ? -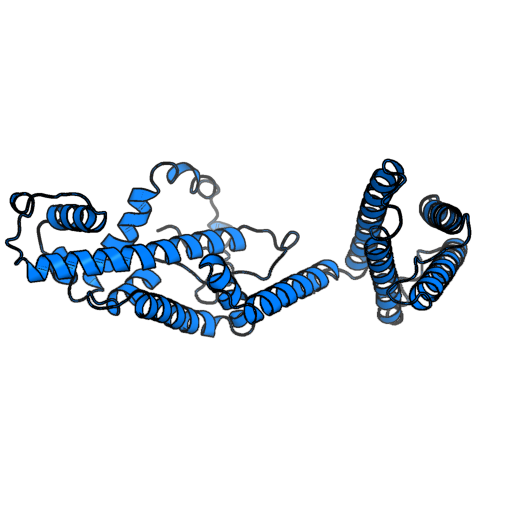0.666 7.315 -0.925 1.00 97.81 161 ASP A N 1
ATOM 1244 C CA . ASP A 1 161 ? 0.244 7.937 -1.899 1.00 97.81 161 ASP A CA 1
ATOM 1245 C C . ASP A 1 161 ? 1.319 8.784 -1.196 1.00 97.81 161 ASP A C 1
ATOM 1247 O O . ASP A 1 161 ? 2.508 8.565 -1.425 1.00 97.81 161 ASP A O 1
ATOM 1251 N N . ASP A 1 162 ? 0.928 9.664 -0.272 1.00 98.06 162 ASP A N 1
ATOM 1252 C CA . ASP A 1 162 ? 1.839 10.517 0.501 1.00 98.06 162 ASP A CA 1
ATOM 1253 C C . ASP A 1 162 ? 2.832 9.707 1.338 1.00 98.06 162 ASP A C 1
ATOM 1255 O O . ASP A 1 162 ? 4.028 10.012 1.381 1.00 98.06 162 ASP A O 1
ATOM 1259 N N . HIS A 1 163 ? 2.343 8.664 2.015 1.00 97.75 163 HIS A N 1
ATOM 1260 C CA . HIS A 1 163 ? 3.186 7.778 2.815 1.00 97.75 163 HIS A CA 1
ATOM 1261 C C . HIS A 1 163 ? 4.284 7.143 1.959 1.00 97.75 163 HIS A C 1
ATOM 1263 O O . HIS A 1 163 ? 5.463 7.206 2.311 1.00 97.75 163 HIS A O 1
ATOM 1269 N N . TYR A 1 164 ? 3.923 6.575 0.808 1.00 97.56 164 TYR A N 1
ATOM 1270 C CA . TYR A 1 164 ? 4.901 5.930 -0.063 1.00 97.56 164 TYR A CA 1
ATOM 1271 C C . TYR A 1 164 ? 5.761 6.906 -0.857 1.00 97.56 164 TYR A C 1
ATOM 1273 O O . TYR A 1 164 ? 6.906 6.574 -1.156 1.00 97.56 164 TYR A O 1
ATOM 1281 N N . MET A 1 165 ? 5.271 8.111 -1.146 1.00 96.31 165 MET A N 1
ATOM 1282 C CA . MET A 1 165 ? 6.102 9.189 -1.673 1.00 96.31 165 MET A CA 1
ATOM 1283 C C . MET A 1 165 ? 7.240 9.510 -0.698 1.00 96.31 165 MET A C 1
ATOM 1285 O O . MET A 1 165 ? 8.384 9.625 -1.129 1.00 96.31 165 MET A O 1
ATOM 1289 N N . GLY A 1 166 ? 6.955 9.575 0.608 1.00 93.62 166 GLY A N 1
ATOM 1290 C CA . GLY A 1 166 ? 7.976 9.733 1.648 1.00 93.62 166 GLY A CA 1
ATOM 1291 C C . GLY A 1 166 ? 8.957 8.559 1.712 1.00 93.62 166 GLY A C 1
ATOM 1292 O O . GLY A 1 166 ? 10.167 8.767 1.739 1.00 93.62 166 GLY A O 1
ATOM 1293 N N . GLU A 1 167 ? 8.463 7.318 1.680 1.00 92.00 167 GLU A N 1
ATOM 1294 C CA . GLU A 1 167 ? 9.328 6.126 1.712 1.00 92.00 167 GLU A CA 1
ATOM 1295 C C . GLU A 1 167 ? 10.179 5.981 0.432 1.00 92.00 167 GLU A C 1
ATOM 1297 O O . GLU A 1 167 ? 11.278 5.442 0.489 1.00 92.00 167 GLU A O 1
ATOM 1302 N N . ALA A 1 168 ? 9.725 6.503 -0.712 1.00 93.19 168 ALA A N 1
ATOM 1303 C CA . ALA A 1 168 ? 10.479 6.480 -1.965 1.00 93.19 168 ALA A CA 1
ATOM 1304 C C . ALA A 1 168 ? 11.644 7.484 -2.003 1.00 93.19 168 ALA A C 1
ATOM 1306 O O . ALA A 1 168 ? 12.564 7.301 -2.801 1.00 93.19 168 ALA A O 1
ATOM 1307 N N . GLN A 1 169 ? 11.648 8.523 -1.157 1.00 88.56 169 GLN A N 1
ATOM 1308 C CA . GLN A 1 169 ? 12.711 9.543 -1.147 1.00 88.56 169 GLN A CA 1
ATOM 1309 C C . GLN A 1 169 ? 14.096 8.945 -0.871 1.00 88.56 169 GLN A C 1
ATOM 1311 O O . GLN A 1 169 ? 15.094 9.409 -1.422 1.00 88.56 169 GLN A O 1
ATOM 1316 N N . THR A 1 170 ? 14.165 7.885 -0.065 1.00 83.62 170 THR A N 1
ATOM 1317 C CA . THR A 1 170 ? 15.421 7.196 0.260 1.00 83.62 170 THR A CA 1
ATOM 1318 C C . THR A 1 170 ? 15.961 6.363 -0.905 1.00 83.62 170 THR A C 1
ATOM 1320 O O . THR A 1 170 ? 17.140 6.019 -0.911 1.00 83.62 170 THR A O 1
ATOM 1323 N N . LEU A 1 171 ? 15.136 6.077 -1.920 1.00 84.25 171 LEU A N 1
ATOM 1324 C CA . LEU A 1 171 ? 15.503 5.239 -3.065 1.00 84.25 171 LEU A CA 1
ATOM 1325 C C . LEU A 1 171 ? 16.264 6.002 -4.157 1.00 84.25 171 LEU A C 1
ATOM 1327 O O . LEU A 1 171 ? 16.737 5.388 -5.112 1.00 84.25 171 LEU A O 1
ATOM 1331 N N . THR A 1 172 ? 16.420 7.324 -4.034 1.00 87.44 172 THR A N 1
ATOM 1332 C CA . THR A 1 172 ? 17.149 8.184 -4.984 1.00 87.44 172 THR A CA 1
ATOM 1333 C C . THR A 1 172 ? 16.696 7.966 -6.441 1.00 87.44 172 THR A C 1
ATOM 1335 O O . THR A 1 172 ? 15.554 8.259 -6.788 1.00 87.44 172 THR A O 1
ATOM 1338 N N . SER A 1 173 ? 17.559 7.412 -7.295 1.00 81.00 173 SER A N 1
ATOM 1339 C CA . SER A 1 173 ? 17.279 7.080 -8.698 1.00 81.00 173 SER A CA 1
ATOM 1340 C C . SER A 1 173 ? 16.199 6.005 -8.882 1.00 81.00 173 SER A C 1
ATOM 1342 O O . SER A 1 173 ? 15.557 5.956 -9.929 1.00 81.00 173 SER A O 1
ATOM 1344 N N . GLY A 1 174 ? 15.948 5.171 -7.867 1.00 89.31 174 GLY A N 1
ATOM 1345 C CA . GLY A 1 174 ? 14.918 4.133 -7.889 1.00 89.31 174 GLY A CA 1
ATOM 1346 C C . GLY A 1 174 ? 13.497 4.644 -7.629 1.00 89.31 174 GLY A C 1
ATOM 1347 O O . GLY A 1 174 ? 12.542 3.903 -7.883 1.00 89.31 174 GLY A O 1
ATOM 1348 N N . ALA A 1 175 ? 13.337 5.889 -7.162 1.00 92.12 175 ALA A N 1
ATOM 1349 C CA . ALA A 1 175 ? 12.064 6.424 -6.674 1.00 92.12 175 ALA A CA 1
ATOM 1350 C C . ALA A 1 175 ? 10.953 6.406 -7.736 1.00 92.12 175 ALA A C 1
ATOM 13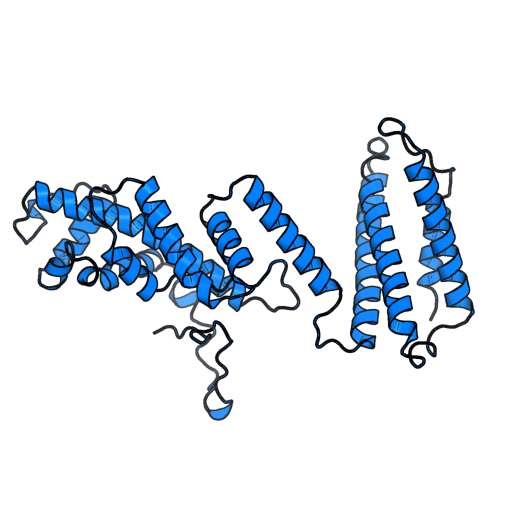52 O O . ALA A 1 175 ? 9.867 5.890 -7.478 1.00 92.12 175 ALA A O 1
ATOM 1353 N N . GLU A 1 176 ? 11.235 6.896 -8.948 1.00 95.62 176 GLU A N 1
ATOM 1354 C CA . GLU A 1 176 ? 10.245 6.965 -10.032 1.00 95.62 176 GLU A CA 1
ATOM 1355 C C . GLU A 1 176 ? 9.699 5.572 -10.383 1.00 95.62 176 GLU A C 1
ATOM 1357 O O . GLU A 1 176 ? 8.490 5.345 -10.360 1.00 95.62 176 GLU A O 1
ATOM 1362 N N . SER A 1 177 ? 10.594 4.615 -10.647 1.00 96.56 177 SER A N 1
ATOM 1363 C CA . SER A 1 177 ? 10.207 3.242 -10.999 1.00 96.56 177 SER A CA 1
ATOM 1364 C C . SER A 1 177 ? 9.392 2.555 -9.898 1.00 96.56 177 SER A C 1
ATOM 1366 O O . SER A 1 177 ? 8.424 1.853 -10.183 1.00 96.56 177 SER A O 1
ATOM 1368 N N . ASN A 1 178 ? 9.735 2.808 -8.634 1.00 97.44 178 ASN A N 1
ATOM 1369 C CA . ASN A 1 178 ? 9.056 2.232 -7.483 1.00 97.44 178 ASN A CA 1
ATOM 1370 C C . ASN A 1 178 ? 7.660 2.821 -7.269 1.00 97.44 178 ASN A C 1
ATOM 1372 O O . ASN A 1 178 ? 6.716 2.075 -7.015 1.00 97.44 178 ASN A O 1
ATOM 1376 N N . LEU A 1 179 ? 7.506 4.138 -7.417 1.00 98.00 179 LEU A N 1
ATOM 1377 C CA . LEU A 1 179 ? 6.206 4.799 -7.304 1.00 98.00 179 LEU A CA 1
ATOM 1378 C C . LEU A 1 179 ? 5.270 4.416 -8.457 1.00 98.00 179 LEU A C 1
ATOM 1380 O O . LEU A 1 179 ? 4.088 4.167 -8.224 1.00 98.00 179 LEU A O 1
ATOM 1384 N N . LEU A 1 180 ? 5.787 4.282 -9.682 1.00 98.31 180 LEU A N 1
ATOM 1385 C CA . LEU A 1 180 ? 5.002 3.786 -10.816 1.00 98.31 180 LEU A CA 1
ATOM 1386 C C . LEU A 1 180 ? 4.565 2.332 -10.607 1.00 98.31 180 LEU A C 1
ATOM 1388 O O . LEU A 1 180 ? 3.393 2.012 -10.804 1.00 98.31 180 LEU A O 1
ATOM 1392 N N . LYS A 1 181 ? 5.463 1.461 -10.129 1.00 97.88 181 LYS A N 1
ATOM 1393 C CA . LYS A 1 181 ? 5.106 0.079 -9.785 1.00 97.88 181 LYS A CA 1
ATOM 1394 C C . LYS A 1 181 ? 4.061 0.017 -8.670 1.00 97.88 181 LYS A C 1
ATOM 1396 O O . LYS A 1 181 ? 3.118 -0.761 -8.763 1.00 97.88 181 LYS A O 1
ATOM 1401 N N . LEU A 1 182 ? 4.168 0.861 -7.643 1.00 98.06 182 LEU A N 1
ATOM 1402 C CA . LEU A 1 182 ? 3.153 0.966 -6.591 1.00 98.06 182 LEU A CA 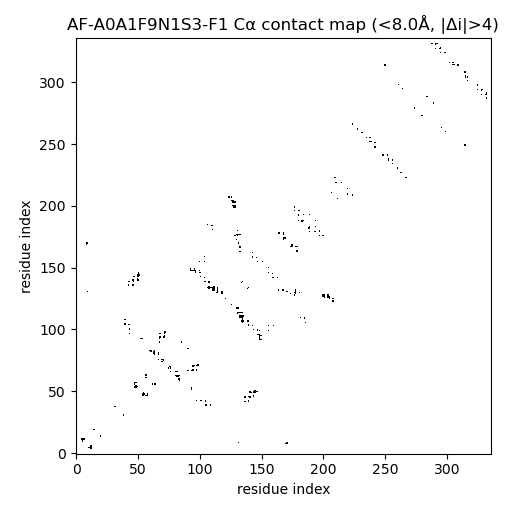1
ATOM 1403 C C . LEU A 1 182 ? 1.779 1.343 -7.162 1.00 98.06 182 LEU A C 1
ATOM 1405 O O . LEU A 1 182 ? 0.775 0.723 -6.807 1.00 98.06 182 LEU A O 1
ATOM 1409 N N . LYS A 1 183 ? 1.724 2.337 -8.057 1.00 98.00 183 LYS A N 1
ATOM 1410 C CA . LYS A 1 183 ? 0.478 2.731 -8.727 1.00 98.00 183 LYS A CA 1
ATOM 1411 C C . LYS A 1 183 ? -0.077 1.613 -9.610 1.00 98.00 183 LYS A C 1
ATOM 1413 O O . LYS A 1 183 ? -1.291 1.418 -9.618 1.00 98.00 183 LYS A O 1
ATOM 1418 N N . GLU A 1 184 ? 0.781 0.841 -10.282 1.00 97.62 184 GLU A N 1
ATOM 1419 C CA . GLU A 1 184 ? 0.395 -0.369 -11.029 1.00 97.62 184 GLU A CA 1
ATOM 1420 C C . GLU A 1 184 ? -0.272 -1.398 -10.100 1.00 97.62 184 GLU A C 1
ATOM 1422 O O . GLU A 1 184 ? -1.392 -1.827 -10.368 1.00 97.62 184 GLU A O 1
ATOM 1427 N N . LEU A 1 185 ? 0.352 -1.723 -8.958 1.00 96.94 185 LEU A N 1
ATOM 1428 C CA . LEU A 1 185 ? -0.176 -2.671 -7.957 1.00 96.94 185 LEU A CA 1
ATOM 1429 C C . LEU A 1 185 ? -1.520 -2.237 -7.351 1.00 96.94 185 LEU A C 1
ATOM 1431 O O . LEU A 1 185 ? -2.311 -3.065 -6.885 1.00 96.94 185 LEU A O 1
ATOM 1435 N N . ARG A 1 186 ? -1.771 -0.927 -7.332 1.00 96.88 186 ARG A N 1
ATOM 1436 C CA . ARG A 1 186 ? -3.010 -0.320 -6.838 1.00 96.88 186 ARG A CA 1
ATOM 1437 C C . ARG A 1 186 ? -4.054 -0.105 -7.936 1.00 96.88 186 ARG A C 1
ATOM 1439 O O . ARG A 1 186 ? -5.168 0.276 -7.601 1.00 96.88 186 ARG A O 1
ATOM 1446 N N . GLY A 1 187 ? -3.721 -0.330 -9.211 1.00 96.62 187 GLY A N 1
ATOM 1447 C CA . GLY A 1 187 ? -4.612 -0.056 -10.343 1.00 96.62 187 GLY A CA 1
ATOM 1448 C C . GLY A 1 187 ? -4.912 1.435 -10.540 1.00 96.62 187 GLY A C 1
ATOM 1449 O O . GLY A 1 187 ? -6.003 1.787 -10.974 1.00 96.62 187 GLY A O 1
ATOM 1450 N N . ARG A 1 188 ? -3.971 2.317 -10.177 1.00 95.69 188 ARG A N 1
ATOM 1451 C CA . ARG A 1 188 ? -4.147 3.784 -10.131 1.00 95.69 188 ARG A CA 1
ATOM 1452 C C . ARG A 1 188 ? -3.190 4.552 -11.050 1.00 95.69 188 ARG A C 1
ATOM 1454 O O . ARG A 1 188 ? -2.942 5.731 -10.824 1.00 95.69 188 ARG A O 1
ATOM 1461 N N . LEU A 1 189 ? -2.618 3.892 -12.056 1.00 96.94 189 LEU A N 1
ATOM 1462 C CA . LEU A 1 189 ? -1.805 4.574 -13.065 1.00 96.94 189 LEU A CA 1
ATOM 1463 C C . LEU A 1 189 ? -2.683 5.476 -13.935 1.00 96.94 189 LEU A C 1
ATOM 1465 O O . LEU A 1 189 ? -3.706 5.030 -14.455 1.00 96.94 189 LEU A O 1
ATOM 1469 N N . THR A 1 190 ? -2.248 6.715 -14.159 1.00 97.06 190 THR A N 1
ATOM 1470 C CA . THR A 1 190 ? -2.786 7.519 -15.265 1.00 97.06 190 THR A CA 1
ATOM 1471 C C . THR A 1 190 ? -2.277 6.991 -16.612 1.00 97.06 190 THR A C 1
ATOM 1473 O O . THR A 1 190 ? -1.321 6.215 -16.674 1.00 97.06 190 THR A O 1
ATOM 1476 N N . ALA A 1 191 ? -2.885 7.423 -17.721 1.00 96.94 191 ALA A N 1
ATOM 1477 C CA . ALA A 1 191 ? -2.429 7.039 -19.060 1.00 96.94 191 ALA A CA 1
ATOM 1478 C C . ALA A 1 191 ? -0.964 7.451 -19.320 1.00 96.94 191 ALA A C 1
ATOM 1480 O O . ALA A 1 191 ? -0.180 6.675 -19.869 1.00 96.94 191 ALA A O 1
ATOM 1481 N N . GLU A 1 192 ? -0.580 8.646 -18.869 1.00 97.38 192 GLU A N 1
ATOM 1482 C CA . GLU A 1 192 ? 0.788 9.162 -18.978 1.00 97.38 192 GLU A CA 1
ATOM 1483 C C . GLU A 1 192 ? 1.768 8.340 -18.133 1.00 97.38 192 GLU A C 1
ATOM 1485 O O . GLU A 1 192 ? 2.845 7.965 -18.600 1.00 97.38 192 GLU A O 1
ATOM 1490 N N . GLU A 1 193 ? 1.376 7.989 -16.908 1.00 97.75 193 GLU A N 1
ATOM 1491 C CA . GLU A 1 193 ? 2.186 7.168 -16.008 1.00 97.75 193 GLU A CA 1
ATOM 1492 C C . GLU A 1 193 ? 2.343 5.736 -16.519 1.00 97.75 193 GLU A C 1
ATOM 1494 O O . GLU A 1 193 ? 3.432 5.171 -16.435 1.00 97.75 193 GLU A O 1
ATOM 1499 N N . ALA A 1 194 ? 1.297 5.153 -17.104 1.00 97.56 194 ALA A N 1
ATOM 1500 C CA . ALA A 1 194 ? 1.362 3.834 -17.727 1.00 97.56 194 ALA A CA 1
ATOM 1501 C C . ALA A 1 194 ? 2.317 3.822 -18.934 1.00 97.56 194 ALA A C 1
ATOM 1503 O O . ALA A 1 194 ? 3.129 2.898 -19.082 1.00 97.56 194 ALA A O 1
ATOM 1504 N N . ALA A 1 195 ? 2.281 4.867 -19.768 1.00 97.31 195 ALA A N 1
ATOM 1505 C CA . ALA A 1 195 ? 3.223 5.039 -20.870 1.00 97.31 195 ALA A CA 1
ATOM 1506 C C . ALA A 1 195 ? 4.663 5.208 -20.355 1.00 97.31 195 ALA A C 1
ATOM 1508 O O . ALA A 1 195 ? 5.584 4.541 -20.842 1.00 97.31 195 ALA A O 1
ATOM 1509 N N . ARG A 1 196 ? 4.859 6.032 -19.316 1.00 97.44 196 ARG A N 1
ATOM 1510 C CA . ARG A 1 196 ? 6.162 6.237 -18.670 1.00 97.44 196 ARG A CA 1
ATOM 1511 C C . ARG A 1 196 ? 6.705 4.945 -18.065 1.00 97.44 196 ARG A C 1
ATOM 1513 O O . ARG A 1 196 ? 7.870 4.611 -18.282 1.00 97.44 196 ARG A O 1
ATOM 1520 N N . TRP A 1 197 ? 5.861 4.182 -17.376 1.00 97.50 197 TRP A N 1
ATOM 1521 C CA . TRP A 1 197 ? 6.230 2.901 -16.783 1.00 97.50 197 TRP A CA 1
ATOM 1522 C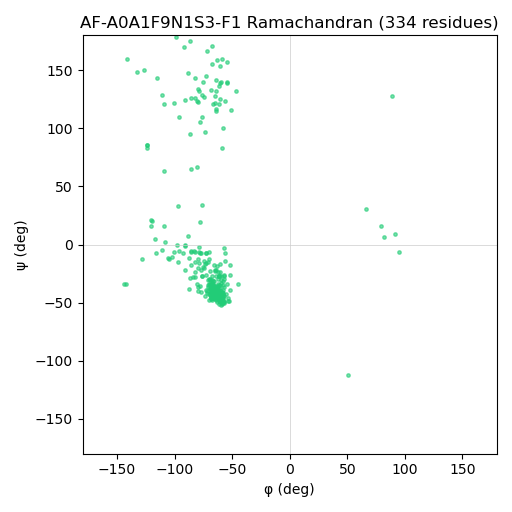 C . TRP A 1 197 ? 6.637 1.876 -17.845 1.00 97.50 197 TRP A C 1
ATOM 1524 O O . TRP A 1 197 ? 7.661 1.203 -17.717 1.00 97.50 197 TRP A O 1
ATOM 1534 N N . THR A 1 198 ? 5.902 1.821 -18.955 1.00 96.62 198 THR A N 1
ATOM 1535 C CA . THR A 1 198 ? 6.238 0.967 -20.102 1.00 96.62 198 THR A CA 1
ATOM 1536 C C . THR A 1 198 ? 7.587 1.348 -20.721 1.00 96.62 198 THR A C 1
ATOM 1538 O O . THR A 1 198 ? 8.410 0.473 -21.004 1.00 96.62 198 THR A O 1
ATOM 1541 N N . ALA A 1 199 ? 7.864 2.647 -20.878 1.00 95.81 199 ALA A N 1
ATOM 1542 C CA . ALA A 1 199 ? 9.145 3.139 -21.386 1.00 95.81 199 ALA A CA 1
ATOM 1543 C C . ALA A 1 199 ? 10.324 2.778 -20.464 1.00 95.81 199 ALA A C 1
ATOM 1545 O O . ALA A 1 199 ? 11.390 2.380 -20.949 1.00 95.81 199 ALA A O 1
ATOM 1546 N N . ILE A 1 200 ? 10.130 2.866 -19.145 1.00 94.81 200 ILE A N 1
ATOM 1547 C CA . ILE A 1 200 ? 11.128 2.460 -18.148 1.00 94.81 200 ILE A CA 1
ATOM 1548 C C . ILE A 1 200 ? 11.404 0.956 -18.245 1.00 94.81 200 ILE A C 1
ATOM 1550 O O . ILE A 1 200 ? 12.566 0.573 -18.372 1.00 94.81 200 ILE A O 1
ATOM 1554 N N . LYS A 1 201 ? 10.368 0.103 -18.278 1.00 94.19 201 LYS A N 1
ATOM 1555 C CA . LYS A 1 201 ? 10.530 -1.357 -18.428 1.00 94.19 201 LYS A CA 1
ATOM 1556 C C . LYS A 1 201 ? 11.278 -1.722 -19.716 1.00 94.19 201 LYS A C 1
ATOM 1558 O O . LYS A 1 201 ? 12.227 -2.503 -19.680 1.00 94.19 201 LYS A O 1
ATOM 1563 N N . LYS A 1 202 ? 10.935 -1.088 -20.845 1.00 92.00 202 LYS A N 1
ATOM 1564 C CA . LYS A 1 202 ? 11.626 -1.290 -22.133 1.00 92.00 202 LYS A CA 1
ATOM 1565 C C . LYS A 1 202 ? 13.100 -0.879 -22.074 1.00 92.00 202 LYS A C 1
ATOM 1567 O O . LYS A 1 202 ? 13.956 -1.575 -22.615 1.00 92.00 202 LYS A O 1
ATOM 1572 N N . SER A 1 203 ? 13.401 0.248 -21.431 1.00 89.94 203 SER A N 1
ATOM 1573 C CA . SER A 1 203 ? 14.779 0.734 -21.285 1.00 89.94 203 SER A CA 1
ATOM 1574 C C . SER A 1 203 ? 15.598 -0.171 -20.365 1.00 89.94 203 SER A C 1
ATOM 1576 O O . SER A 1 203 ? 16.738 -0.498 -20.687 1.00 89.94 203 SER A O 1
ATOM 1578 N N . PHE A 1 204 ? 14.995 -0.639 -19.269 1.00 89.06 204 PHE A N 1
ATOM 1579 C CA . PHE A 1 204 ? 15.602 -1.600 -18.354 1.00 89.06 204 PHE A CA 1
ATOM 1580 C C . PHE A 1 204 ? 15.934 -2.919 -19.058 1.00 89.06 204 PHE A C 1
ATOM 1582 O O . PHE A 1 204 ? 17.067 -3.383 -18.974 1.00 89.06 204 PHE A O 1
ATOM 1589 N N . ALA A 1 205 ? 14.989 -3.473 -19.825 1.00 84.50 205 ALA A N 1
ATOM 1590 C CA . ALA A 1 205 ? 15.232 -4.670 -20.623 1.00 84.50 205 ALA A CA 1
ATOM 1591 C C . ALA A 1 205 ? 16.410 -4.456 -21.588 1.00 84.50 205 ALA A C 1
ATOM 1593 O O . ALA A 1 205 ? 17.367 -5.218 -21.563 1.00 84.50 205 ALA A O 1
ATOM 1594 N N . LYS A 1 206 ? 16.433 -3.368 -22.367 1.00 82.25 206 LYS A N 1
ATOM 1595 C CA . LYS A 1 206 ? 17.565 -3.081 -23.271 1.00 82.25 206 LYS A CA 1
ATOM 1596 C C . LYS A 1 206 ? 18.921 -3.045 -22.554 1.00 82.25 206 LYS A C 1
ATOM 1598 O O . LYS A 1 206 ? 19.889 -3.589 -23.076 1.00 82.25 206 LYS A O 1
ATOM 1603 N N . LEU A 1 207 ? 18.990 -2.425 -21.374 1.00 80.12 207 LEU A N 1
ATOM 1604 C CA . LEU A 1 207 ? 20.215 -2.362 -20.568 1.00 80.12 207 LEU A CA 1
ATOM 1605 C C . LEU A 1 207 ? 20.631 -3.742 -20.041 1.00 80.12 207 LEU A C 1
ATOM 1607 O O . LEU A 1 207 ? 21.808 -4.083 -20.098 1.00 80.12 207 LEU A O 1
ATOM 1611 N N . GLN A 1 208 ? 19.673 -4.558 -19.604 1.00 75.19 208 GLN A N 1
ATOM 1612 C CA . GLN A 1 208 ? 19.912 -5.940 -19.182 1.00 75.19 208 GLN A CA 1
ATOM 1613 C C . GLN A 1 208 ? 20.478 -6.807 -20.311 1.00 75.19 208 GLN A C 1
ATOM 1615 O O . GLN A 1 208 ? 21.435 -7.550 -20.108 1.00 75.19 208 GLN A O 1
ATOM 1620 N N . TRP A 1 209 ? 19.931 -6.667 -21.520 1.00 62.06 209 TRP A N 1
ATOM 1621 C CA . TRP A 1 209 ? 20.411 -7.363 -22.717 1.00 62.06 209 TRP A CA 1
ATOM 1622 C C . TRP A 1 209 ? 21.790 -6.871 -23.183 1.00 62.06 209 TRP A C 1
ATOM 1624 O O . TRP A 1 209 ? 22.572 -7.649 -23.728 1.00 62.06 209 TRP A O 1
ATOM 1634 N N . ALA A 1 210 ? 22.114 -5.596 -22.953 1.00 62.31 210 ALA A N 1
ATOM 1635 C CA . ALA A 1 210 ? 23.426 -5.027 -23.259 1.00 62.31 210 ALA A CA 1
ATOM 1636 C C . ALA A 1 210 ? 24.540 -5.484 -22.290 1.00 62.31 210 ALA A C 1
ATOM 1638 O O . ALA A 1 210 ? 25.714 -5.227 -22.564 1.00 62.31 210 ALA A O 1
ATOM 1639 N N . GLY A 1 211 ? 24.188 -6.202 -21.215 1.00 54.19 211 GLY A N 1
ATOM 1640 C CA . GLY A 1 211 ? 25.097 -6.698 -20.185 1.00 54.19 211 GLY A CA 1
ATOM 1641 C C . GLY A 1 211 ? 25.285 -5.685 -19.056 1.00 54.19 211 GLY A C 1
ATOM 1642 O O . GLY A 1 211 ? 25.619 -4.524 -19.294 1.00 54.19 211 GLY A O 1
ATOM 1643 N N . GLY A 1 212 ? 25.081 -6.136 -17.815 1.00 52.41 212 GLY A N 1
ATOM 1644 C CA . GLY A 1 212 ? 25.401 -5.356 -16.619 1.00 52.41 212 GLY A CA 1
ATOM 1645 C C . GLY A 1 212 ? 26.889 -4.991 -16.571 1.00 52.41 212 GLY A C 1
ATOM 1646 O O . GLY A 1 212 ? 27.718 -5.634 -17.215 1.00 52.41 212 GLY A O 1
ATOM 1647 N N . ALA A 1 213 ? 27.237 -3.959 -15.799 1.00 47.62 213 ALA A N 1
ATOM 1648 C CA . ALA A 1 213 ? 28.591 -3.397 -15.732 1.00 47.62 213 ALA A CA 1
ATOM 1649 C C . ALA A 1 213 ? 29.708 -4.406 -15.359 1.00 47.62 213 ALA A C 1
ATOM 1651 O O . ALA A 1 213 ? 30.876 -4.100 -15.581 1.00 47.62 213 ALA A O 1
ATOM 1652 N N . ASP A 1 214 ? 29.349 -5.595 -14.860 1.00 47.31 214 ASP A N 1
ATOM 1653 C CA . ASP A 1 214 ? 30.252 -6.674 -14.430 1.00 47.31 214 ASP A CA 1
ATOM 1654 C C . ASP A 1 214 ? 30.523 -7.771 -15.482 1.00 47.31 214 ASP A C 1
ATOM 1656 O O . ASP A 1 214 ? 31.348 -8.653 -15.246 1.00 47.31 214 ASP A O 1
ATOM 1660 N N . ASP A 1 215 ? 29.862 -7.763 -16.647 1.00 47.00 215 ASP A N 1
ATOM 1661 C CA . ASP A 1 215 ? 30.132 -8.776 -17.678 1.00 47.00 215 ASP A CA 1
ATOM 1662 C C . ASP A 1 215 ? 31.394 -8.425 -18.493 1.00 47.00 215 ASP A C 1
ATOM 1664 O O . ASP A 1 215 ? 31.458 -7.370 -19.145 1.00 47.00 215 ASP A O 1
ATOM 1668 N N . ASP A 1 216 ? 32.356 -9.362 -18.515 1.00 49.88 216 ASP A N 1
ATOM 1669 C CA . ASP A 1 216 ? 33.516 -9.376 -19.422 1.00 49.88 216 ASP A CA 1
ATOM 1670 C C . ASP A 1 216 ? 33.046 -9.094 -20.869 1.00 49.88 216 ASP A C 1
ATOM 1672 O O . ASP A 1 216 ? 32.076 -9.713 -21.329 1.00 49.88 216 ASP A O 1
ATOM 1676 N N . PRO A 1 217 ? 33.695 -8.173 -21.610 1.00 50.53 217 PRO A N 1
ATOM 1677 C CA . PRO A 1 217 ? 33.403 -7.891 -23.015 1.00 50.53 217 PRO A CA 1
ATOM 1678 C C . PRO A 1 217 ? 33.210 -9.133 -23.902 1.00 50.53 217 PRO A C 1
ATOM 1680 O O . PRO A 1 217 ? 32.375 -9.108 -24.807 1.00 50.53 217 PRO A O 1
ATOM 1683 N N . VAL A 1 218 ? 33.926 -10.232 -23.641 1.00 46.06 218 VAL A N 1
ATOM 1684 C CA . VAL A 1 218 ? 33.773 -11.496 -24.384 1.00 46.06 218 VAL A CA 1
ATOM 1685 C C . VAL A 1 218 ? 32.454 -12.199 -24.037 1.00 46.06 218 VAL A C 1
ATOM 1687 O O . VAL A 1 218 ? 31.760 -12.696 -24.927 1.00 46.06 218 VAL A O 1
ATOM 1690 N N . THR A 1 219 ? 32.058 -12.189 -22.765 1.00 51.12 219 THR A N 1
ATOM 1691 C CA . THR A 1 219 ? 30.772 -12.718 -22.276 1.00 51.12 219 THR A CA 1
ATOM 1692 C C . THR A 1 219 ? 29.596 -11.882 -22.783 1.00 51.12 219 THR A C 1
ATOM 1694 O O . THR A 1 219 ? 28.546 -12.416 -23.133 1.00 51.12 219 THR A O 1
ATOM 1697 N N . ARG A 1 220 ? 29.784 -10.565 -22.908 1.00 54.06 220 ARG A N 1
ATOM 1698 C CA . ARG A 1 220 ? 28.802 -9.641 -23.491 1.00 54.06 220 ARG A CA 1
ATOM 1699 C C . ARG A 1 220 ? 28.548 -9.940 -24.966 1.00 54.06 220 ARG A C 1
ATOM 1701 O O . ARG A 1 220 ? 27.400 -10.069 -25.378 1.00 54.06 220 ARG A O 1
ATOM 1708 N N . VAL A 1 221 ? 29.615 -10.116 -25.746 1.00 48.53 221 VAL A N 1
ATOM 1709 C CA . VAL A 1 221 ? 29.521 -10.441 -27.177 1.00 48.53 221 VAL A CA 1
ATOM 1710 C C . VAL A 1 221 ? 28.950 -11.845 -27.391 1.00 48.53 221 VAL A C 1
ATOM 1712 O O . VAL A 1 221 ? 28.097 -12.025 -28.254 1.00 48.53 221 VAL A O 1
ATOM 1715 N N . THR A 1 222 ? 29.338 -12.840 -26.588 1.00 48.59 222 THR A N 1
ATOM 1716 C CA . THR A 1 222 ? 28.775 -14.199 -26.697 1.00 48.59 222 THR A CA 1
ATOM 1717 C C . THR A 1 222 ? 27.307 -14.268 -26.272 1.00 48.59 222 THR A C 1
ATOM 1719 O O . THR A 1 222 ? 26.536 -14.965 -26.930 1.00 48.59 222 THR A O 1
ATOM 1722 N N . LYS A 1 223 ? 26.871 -13.500 -25.261 1.00 51.59 223 LYS A N 1
ATOM 1723 C CA . LYS A 1 223 ? 25.445 -13.343 -24.913 1.00 51.59 223 LYS A CA 1
ATOM 1724 C C . LYS A 1 223 ? 24.655 -12.635 -26.013 1.00 51.59 223 LYS A C 1
ATOM 1726 O O . LYS A 1 223 ? 23.557 -13.075 -26.329 1.00 51.59 223 LYS A O 1
ATOM 1731 N N . GLN A 1 224 ? 25.212 -11.596 -26.637 1.00 50.84 224 GLN A N 1
ATOM 1732 C CA . GLN A 1 224 ? 24.582 -10.922 -27.780 1.00 50.84 224 GLN A CA 1
ATOM 1733 C C . GLN A 1 224 ? 24.455 -11.851 -29.000 1.00 50.84 224 GLN A C 1
ATOM 1735 O O . GLN A 1 224 ? 23.416 -11.854 -29.655 1.00 50.84 224 GLN A O 1
ATOM 1740 N N . ILE A 1 225 ? 25.466 -12.683 -29.274 1.00 51.50 225 ILE A N 1
ATOM 1741 C CA . ILE A 1 225 ? 25.433 -13.687 -30.353 1.00 51.50 225 ILE A CA 1
ATOM 1742 C C . ILE A 1 225 ? 24.438 -14.815 -30.032 1.00 51.50 225 ILE A C 1
ATOM 1744 O O . ILE A 1 225 ? 23.640 -15.178 -30.889 1.00 51.50 225 ILE A O 1
ATOM 1748 N N . SER A 1 226 ? 24.420 -15.318 -28.793 1.00 51.81 226 SER A N 1
ATOM 1749 C CA . SER A 1 226 ? 23.462 -16.351 -28.355 1.00 51.81 226 SER A CA 1
ATOM 1750 C C . SER A 1 226 ? 22.024 -15.823 -28.343 1.00 51.81 226 SER A C 1
ATOM 1752 O O . SER A 1 226 ? 21.084 -16.527 -28.701 1.00 51.81 226 SER A O 1
ATOM 1754 N N . GLY A 1 227 ? 21.852 -14.549 -27.981 1.00 49.06 227 GLY A N 1
ATOM 1755 C CA . GLY A 1 227 ? 20.589 -13.833 -28.095 1.00 49.06 227 GLY A CA 1
ATOM 1756 C C . GLY A 1 227 ? 20.143 -13.685 -29.546 1.00 49.06 227 GLY A C 1
ATOM 1757 O O . GLY A 1 227 ? 18.953 -13.790 -29.817 1.00 49.06 227 GLY A O 1
ATOM 1758 N N . LEU A 1 228 ? 21.067 -13.502 -30.495 1.00 49.31 228 LEU A N 1
ATOM 1759 C CA . LEU A 1 228 ? 20.742 -13.497 -31.923 1.00 49.31 228 LEU A CA 1
ATOM 1760 C C . LEU A 1 228 ? 20.171 -14.840 -32.382 1.00 49.31 228 LEU A C 1
ATOM 1762 O O . LEU A 1 228 ? 19.190 -14.828 -33.113 1.00 49.31 228 LEU A O 1
ATOM 1766 N N . SER A 1 229 ? 20.711 -15.973 -31.922 1.00 49.62 229 SER A N 1
ATOM 1767 C CA . SER A 1 229 ? 20.140 -17.295 -32.222 1.00 49.62 229 SER A CA 1
ATOM 1768 C C . SER A 1 229 ? 18.697 -17.421 -31.722 1.00 49.62 229 SER A C 1
ATOM 1770 O O . SER A 1 229 ? 17.838 -17.884 -32.462 1.00 49.62 229 SER A O 1
ATOM 1772 N N . GLY A 1 230 ? 18.395 -16.918 -30.519 1.00 48.84 230 GLY A N 1
ATOM 1773 C CA . GLY A 1 230 ? 17.025 -16.892 -29.989 1.00 48.84 230 GLY A CA 1
ATOM 1774 C C . GLY A 1 230 ? 16.072 -15.980 -30.775 1.00 48.84 230 GLY A C 1
ATOM 1775 O O . GLY A 1 230 ? 14.930 -16.354 -31.024 1.00 48.84 230 GLY A O 1
ATOM 1776 N N . HIS A 1 231 ? 16.538 -14.811 -31.226 1.00 52.81 231 HIS A N 1
ATOM 1777 C CA . HIS A 1 231 ? 15.741 -13.934 -32.092 1.00 52.81 231 HIS A CA 1
ATOM 1778 C C . HIS A 1 231 ? 15.555 -14.528 -33.497 1.00 52.81 231 HIS A C 1
ATOM 1780 O O . HIS A 1 231 ? 14.492 -14.370 -34.088 1.00 52.81 231 HIS A O 1
ATOM 1786 N N . VAL A 1 232 ? 16.548 -15.247 -34.027 1.00 50.28 232 VAL A N 1
ATOM 1787 C CA . VAL A 1 232 ? 16.443 -15.982 -35.298 1.00 50.28 232 VAL A CA 1
ATOM 1788 C C . VAL A 1 232 ? 15.443 -17.137 -35.180 1.00 50.28 232 VAL A C 1
ATOM 1790 O O . VAL A 1 232 ? 14.650 -17.331 -36.100 1.00 50.28 232 VAL A O 1
ATOM 1793 N N . GLU A 1 233 ? 15.404 -17.844 -34.047 1.00 50.50 233 GLU A N 1
ATOM 1794 C CA . GLU A 1 233 ? 14.397 -18.877 -33.766 1.00 50.50 233 GLU A CA 1
ATOM 1795 C C . GLU A 1 233 ? 12.987 -18.269 -33.617 1.00 50.50 233 GLU A C 1
ATOM 1797 O O . GLU A 1 233 ? 12.036 -18.777 -34.201 1.00 50.50 233 GLU A O 1
ATOM 1802 N N . GLY A 1 234 ? 12.838 -17.123 -32.941 1.00 50.25 234 GLY A N 1
ATOM 1803 C CA . GLY A 1 234 ? 11.550 -16.418 -32.842 1.00 50.25 234 GLY A CA 1
ATOM 1804 C C . GLY A 1 234 ? 11.046 -15.875 -34.188 1.00 50.25 234 GLY A C 1
ATOM 1805 O O . GLY A 1 234 ? 9.852 -15.935 -34.492 1.00 50.25 234 GLY A O 1
ATOM 1806 N N . VAL A 1 235 ? 11.958 -15.406 -35.046 1.00 51.22 235 VAL A N 1
ATOM 1807 C CA . VAL A 1 235 ? 11.660 -15.047 -36.442 1.00 51.22 235 VAL A CA 1
ATOM 1808 C C . VAL A 1 235 ? 11.274 -16.293 -37.243 1.00 51.22 235 VAL A C 1
ATOM 1810 O O . VAL A 1 235 ? 10.328 -16.233 -38.025 1.00 51.22 235 VAL A O 1
ATOM 1813 N N . ARG A 1 236 ? 11.944 -17.433 -37.033 1.00 48.09 236 ARG A N 1
ATOM 1814 C CA . ARG A 1 236 ? 11.603 -18.720 -37.655 1.00 48.09 236 ARG A CA 1
ATOM 1815 C C . ARG A 1 236 ? 10.203 -19.186 -37.256 1.00 48.09 236 ARG A C 1
ATOM 1817 O O . ARG A 1 236 ? 9.421 -19.481 -38.148 1.00 48.09 236 ARG A O 1
ATOM 1824 N N . GLU A 1 237 ? 9.852 -19.174 -35.973 1.00 50.56 237 GLU A N 1
ATOM 1825 C CA . GLU A 1 237 ? 8.506 -19.526 -35.496 1.00 50.56 237 GLU A CA 1
ATOM 1826 C C . GLU A 1 237 ? 7.434 -18.574 -36.046 1.00 50.56 237 GLU A C 1
ATOM 1828 O O . GLU A 1 237 ? 6.351 -19.003 -36.452 1.00 50.56 237 GLU A O 1
ATOM 1833 N N . SER A 1 238 ? 7.745 -17.279 -36.138 1.00 50.25 238 SER A N 1
ATOM 1834 C CA . SER A 1 238 ? 6.854 -16.269 -36.727 1.00 50.25 238 SER A CA 1
ATOM 1835 C C . SER A 1 238 ? 6.678 -16.452 -38.243 1.00 50.25 238 SER A C 1
ATOM 1837 O O . SER A 1 238 ? 5.600 -16.215 -38.784 1.00 50.25 238 SER A O 1
ATOM 1839 N N . ILE A 1 239 ? 7.718 -16.910 -38.947 1.00 46.38 239 ILE A N 1
ATOM 1840 C CA . ILE A 1 239 ? 7.676 -17.217 -40.384 1.00 46.38 239 ILE A CA 1
ATOM 1841 C C . ILE A 1 239 ? 6.969 -18.552 -40.647 1.00 46.38 239 ILE A C 1
ATOM 1843 O O . ILE A 1 239 ? 6.177 -18.629 -41.586 1.00 46.38 239 ILE A O 1
ATOM 1847 N N . ASP A 1 240 ? 7.201 -19.579 -39.830 1.00 46.78 240 ASP A N 1
ATOM 1848 C CA . ASP A 1 240 ? 6.539 -20.883 -39.936 1.00 46.78 240 ASP A CA 1
ATOM 1849 C C . ASP A 1 240 ? 5.032 -20.738 -39.662 1.00 46.78 240 ASP A C 1
ATOM 1851 O O . ASP A 1 240 ? 4.205 -21.198 -40.453 1.00 46.78 240 ASP A O 1
ATOM 1855 N N . SER A 1 241 ? 4.654 -19.965 -38.640 1.00 45.56 241 SER A N 1
ATOM 1856 C CA . SER A 1 241 ? 3.250 -19.625 -38.362 1.00 45.56 241 SER A CA 1
ATOM 1857 C C . SER A 1 241 ? 2.608 -18.725 -39.434 1.00 45.56 241 SER A C 1
ATOM 1859 O O . SER A 1 241 ? 1.414 -18.862 -39.721 1.00 45.56 241 SER A O 1
ATOM 1861 N N . ALA A 1 242 ? 3.379 -17.853 -40.097 1.00 41.56 242 ALA A N 1
ATOM 1862 C CA . ALA A 1 242 ? 2.917 -17.070 -41.249 1.00 41.56 242 ALA A CA 1
ATOM 1863 C C . ALA A 1 242 ? 2.819 -17.898 -42.551 1.00 41.56 242 ALA A C 1
ATOM 1865 O O . ALA A 1 242 ? 2.007 -17.591 -43.429 1.00 41.56 242 ALA A O 1
ATOM 1866 N N . SER A 1 243 ? 3.612 -18.965 -42.684 1.00 40.06 243 SER A N 1
ATOM 1867 C CA . SER A 1 243 ? 3.607 -19.896 -43.822 1.00 40.06 243 SER A CA 1
ATOM 1868 C C . SER A 1 243 ? 2.329 -20.746 -43.864 1.00 40.06 243 SER A C 1
ATOM 1870 O O . SER A 1 243 ? 1.784 -21.000 -44.942 1.00 40.06 243 SER A O 1
ATOM 1872 N N . GLU A 1 244 ? 1.779 -21.097 -42.697 1.00 43.38 244 GLU A N 1
ATOM 1873 C CA . GLU A 1 244 ? 0.540 -21.876 -42.566 1.00 43.38 244 GLU A CA 1
ATOM 1874 C C . GLU A 1 244 ? -0.742 -21.078 -42.893 1.00 43.38 244 GLU A C 1
ATOM 1876 O O . GLU A 1 244 ? -1.785 -21.667 -43.182 1.00 43.38 244 GLU A O 1
ATOM 1881 N N . ARG A 1 245 ? -0.691 -19.736 -42.929 1.00 42.19 245 ARG A N 1
ATOM 1882 C CA . ARG A 1 245 ? -1.856 -18.864 -43.187 1.00 42.19 245 ARG A CA 1
ATOM 1883 C C . ARG A 1 245 ? -1.600 -17.937 -44.373 1.00 42.19 245 ARG A C 1
ATOM 1885 O O . ARG A 1 245 ? -1.213 -16.782 -44.234 1.00 42.19 245 ARG A O 1
ATOM 1892 N N . ARG A 1 246 ? -1.869 -18.453 -45.577 1.00 40.62 246 ARG A N 1
ATOM 1893 C CA . ARG A 1 246 ? -1.535 -17.854 -46.888 1.00 40.62 246 ARG A CA 1
ATOM 1894 C C . ARG A 1 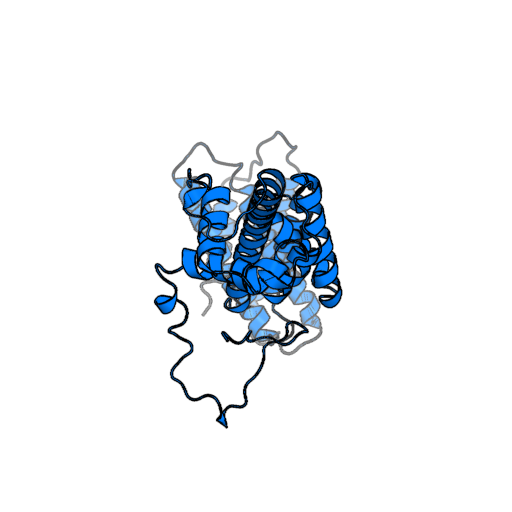246 ? -2.075 -16.431 -47.158 1.00 40.62 246 ARG A C 1
ATOM 1896 O O . ARG A 1 246 ? -1.684 -15.859 -48.171 1.00 40.62 246 ARG A O 1
ATOM 1903 N N . SER A 1 247 ? -2.922 -15.861 -46.299 1.00 42.84 247 SER A N 1
ATOM 1904 C CA . SER A 1 247 ? -3.583 -14.556 -46.477 1.00 42.84 247 SER A CA 1
ATOM 1905 C C . SER A 1 247 ? -3.211 -13.469 -45.452 1.00 42.84 247 SER A C 1
ATOM 1907 O O . SER A 1 247 ? -3.569 -12.320 -45.673 1.00 42.84 247 SER A O 1
ATOM 1909 N N . ALA A 1 248 ? -2.449 -13.758 -44.389 1.00 42.91 248 ALA A N 1
ATOM 1910 C CA . ALA A 1 248 ? -2.051 -12.761 -43.371 1.00 42.91 248 ALA A CA 1
ATOM 1911 C C . ALA A 1 248 ? -0.642 -12.169 -43.623 1.00 42.91 248 ALA A C 1
ATOM 1913 O O . ALA A 1 248 ? 0.145 -11.939 -42.709 1.00 42.91 248 ALA A O 1
ATOM 1914 N N . LYS A 1 249 ? -0.269 -12.035 -44.899 1.00 45.62 249 LYS A N 1
ATOM 1915 C CA . LYS A 1 249 ? 1.100 -12.303 -45.364 1.00 45.62 249 LYS A CA 1
ATOM 1916 C C . LYS A 1 249 ? 2.107 -11.141 -45.325 1.00 45.62 249 LYS A C 1
ATOM 1918 O O . LYS A 1 249 ? 3.207 -11.328 -45.833 1.00 45.62 249 LYS A O 1
ATOM 1923 N N . GLN A 1 250 ? 1.793 -9.975 -44.756 1.00 41.66 250 GLN A N 1
ATOM 1924 C CA . GLN A 1 250 ? 2.705 -8.814 -44.836 1.00 41.66 250 GLN A CA 1
ATOM 1925 C C . GLN A 1 250 ? 2.784 -7.940 -43.574 1.00 41.66 250 GLN A C 1
ATOM 1927 O O . GLN A 1 250 ? 3.880 -7.497 -43.242 1.00 41.66 250 GLN A O 1
ATOM 1932 N N . GLU A 1 251 ? 1.703 -7.764 -42.809 1.00 41.84 251 GLU A N 1
ATOM 1933 C CA . GLU A 1 251 ? 1.726 -6.913 -41.600 1.00 41.84 251 GLU A CA 1
ATOM 1934 C C . GLU A 1 251 ? 2.527 -7.513 -40.432 1.00 41.84 251 GLU A C 1
ATOM 1936 O O . GLU A 1 251 ? 3.148 -6.780 -39.667 1.00 41.84 251 GLU A O 1
ATOM 1941 N N . ALA A 1 252 ? 2.580 -8.844 -40.306 1.00 47.34 252 ALA A N 1
ATOM 1942 C CA . ALA A 1 252 ? 3.253 -9.514 -39.186 1.00 47.34 252 ALA A CA 1
ATOM 1943 C C . ALA A 1 252 ? 4.779 -9.659 -39.357 1.00 47.34 252 ALA A C 1
ATOM 1945 O O . ALA A 1 252 ? 5.486 -9.943 -38.392 1.00 47.34 252 ALA A O 1
ATOM 1946 N N . LEU A 1 253 ? 5.304 -9.470 -40.573 1.00 46.66 253 LEU A N 1
ATOM 1947 C CA . LEU A 1 253 ? 6.731 -9.654 -40.871 1.00 46.66 253 LEU A CA 1
ATOM 1948 C C . LEU A 1 253 ? 7.556 -8.394 -40.592 1.00 46.66 253 LEU A C 1
ATOM 1950 O O . LEU A 1 253 ? 8.731 -8.494 -40.248 1.00 46.66 253 LEU A O 1
ATOM 1954 N N . LEU A 1 254 ? 6.948 -7.212 -40.705 1.00 47.00 254 LEU A N 1
ATOM 1955 C CA . LEU A 1 254 ? 7.635 -5.934 -40.520 1.00 47.00 254 LEU A CA 1
ATOM 1956 C C . LEU A 1 254 ? 8.195 -5.741 -39.095 1.00 47.00 254 LEU A C 1
ATOM 1958 O O . LEU A 1 254 ? 9.361 -5.363 -38.981 1.00 47.00 254 LEU A O 1
ATOM 1962 N N . PRO A 1 255 ? 7.458 -6.058 -38.008 1.00 51.72 255 PRO A N 1
ATOM 1963 C CA . PRO A 1 255 ? 7.982 -5.947 -36.646 1.00 51.72 255 PRO A CA 1
ATOM 1964 C C . PRO A 1 255 ? 9.173 -6.882 -36.412 1.00 51.72 255 PRO A C 1
ATOM 1966 O O . PRO A 1 255 ? 10.177 -6.469 -35.840 1.00 51.72 255 PRO A O 1
ATOM 1969 N N . ALA A 1 256 ? 9.089 -8.113 -36.924 1.00 50.62 256 ALA A N 1
ATOM 1970 C CA . ALA A 1 256 ? 10.136 -9.121 -36.793 1.00 50.62 256 ALA A CA 1
ATOM 1971 C C . ALA A 1 256 ? 11.408 -8.746 -37.579 1.00 50.62 256 ALA A C 1
ATOM 1973 O O . ALA A 1 256 ? 12.527 -8.923 -37.097 1.00 50.62 256 ALA A O 1
ATOM 1974 N N . ILE A 1 257 ? 11.252 -8.167 -38.775 1.00 50.66 257 ILE A N 1
ATOM 1975 C CA . ILE A 1 257 ? 12.370 -7.655 -39.583 1.00 50.66 257 ILE A CA 1
ATOM 1976 C C . ILE A 1 257 ? 13.009 -6.427 -38.919 1.00 50.66 257 ILE A C 1
ATOM 1978 O O . ILE A 1 257 ? 14.234 -6.310 -38.914 1.00 50.66 257 ILE A O 1
ATOM 1982 N N . LEU A 1 258 ? 12.210 -5.533 -38.326 1.00 51.69 258 LEU A N 1
ATOM 1983 C CA . LEU A 1 258 ? 12.706 -4.366 -37.590 1.00 51.69 258 LEU A CA 1
ATOM 1984 C C . LEU A 1 258 ? 13.441 -4.760 -36.301 1.00 51.69 258 LEU A C 1
ATOM 1986 O O . LEU A 1 258 ? 14.480 -4.174 -35.998 1.00 51.69 258 LEU A O 1
ATOM 1990 N N . GLU A 1 259 ? 12.960 -5.768 -35.569 1.00 52.84 259 GLU A N 1
ATOM 1991 C CA . GLU A 1 259 ? 13.678 -6.324 -34.415 1.00 52.84 259 GLU A CA 1
ATOM 1992 C C . GLU A 1 259 ? 15.006 -6.960 -34.826 1.00 52.84 259 GLU A C 1
ATOM 1994 O O . GLU A 1 259 ? 16.035 -6.699 -34.198 1.00 52.84 259 GLU A O 1
ATOM 1999 N N . LEU A 1 260 ? 15.017 -7.727 -35.920 1.00 49.78 260 LEU A N 1
ATOM 2000 C CA . LEU A 1 260 ? 16.241 -8.330 -36.438 1.00 49.78 260 LEU A CA 1
ATOM 2001 C C . LEU A 1 260 ? 17.241 -7.265 -36.911 1.00 49.78 260 LEU A C 1
ATOM 2003 O O . LEU A 1 260 ? 18.433 -7.366 -36.624 1.00 49.78 260 LEU A O 1
ATOM 2007 N N . ALA A 1 261 ? 16.774 -6.217 -37.590 1.00 50.81 261 ALA A N 1
ATOM 2008 C CA . ALA A 1 261 ? 17.612 -5.098 -38.002 1.00 50.81 261 ALA A CA 1
ATOM 2009 C C . ALA A 1 261 ? 18.214 -4.354 -36.802 1.00 50.81 261 ALA A C 1
ATOM 2011 O O . ALA A 1 261 ? 19.419 -4.105 -36.779 1.00 50.81 261 ALA A O 1
ATOM 2012 N N . ALA A 1 262 ? 17.409 -4.077 -35.774 1.00 51.22 262 ALA A N 1
ATOM 2013 C CA . ALA A 1 262 ? 17.878 -3.450 -34.542 1.00 51.22 262 ALA A CA 1
ATOM 2014 C C . ALA A 1 262 ? 18.904 -4.328 -33.802 1.00 51.22 262 ALA A C 1
ATOM 2016 O O . ALA A 1 262 ? 19.889 -3.815 -33.264 1.00 51.22 262 ALA A O 1
ATOM 2017 N N . ALA A 1 263 ? 18.722 -5.652 -33.810 1.00 49.78 263 ALA A N 1
ATOM 2018 C CA . ALA A 1 263 ? 19.685 -6.600 -33.254 1.00 49.78 263 ALA A CA 1
ATOM 2019 C C . ALA A 1 263 ? 21.005 -6.616 -34.050 1.00 49.78 263 ALA A C 1
ATOM 2021 O O . ALA A 1 263 ? 22.089 -6.578 -33.466 1.00 49.78 263 ALA A O 1
ATOM 2022 N N . VAL A 1 264 ? 20.942 -6.599 -35.385 1.00 49.09 264 VAL A N 1
ATOM 2023 C CA . VAL A 1 264 ? 22.128 -6.537 -36.260 1.00 49.09 264 VAL A CA 1
ATOM 2024 C C . VAL A 1 264 ? 22.876 -5.210 -36.099 1.00 49.09 264 VAL A C 1
ATOM 2026 O O . VAL A 1 264 ? 24.109 -5.187 -36.053 1.00 49.09 264 VAL A O 1
ATOM 2029 N N . GLU A 1 265 ? 22.155 -4.100 -35.965 1.00 50.09 265 GLU A N 1
ATOM 2030 C CA . GLU A 1 265 ? 22.730 -2.771 -35.764 1.00 50.09 265 GLU A CA 1
ATOM 2031 C C . GLU A 1 265 ? 23.342 -2.610 -34.364 1.00 50.09 265 GLU A C 1
ATOM 2033 O O . GLU A 1 265 ? 24.410 -2.010 -34.218 1.00 50.09 265 GLU A O 1
ATOM 2038 N N . SER A 1 266 ? 22.744 -3.235 -33.345 1.00 49.38 266 SER A N 1
ATOM 2039 C CA . SER A 1 266 ? 23.315 -3.369 -31.999 1.00 49.38 266 SER A CA 1
ATOM 2040 C C . SER A 1 266 ? 24.657 -4.108 -32.020 1.00 49.38 266 SER A C 1
ATOM 2042 O O . SER A 1 266 ? 25.638 -3.638 -31.435 1.00 49.38 266 SER A O 1
ATOM 2044 N N . VAL A 1 267 ? 24.754 -5.209 -32.770 1.00 46.03 267 VAL A N 1
ATOM 2045 C CA . VAL A 1 267 ? 26.016 -5.943 -32.953 1.00 46.03 267 VAL A CA 1
ATOM 2046 C C . VAL A 1 267 ? 27.039 -5.113 -33.732 1.00 46.03 267 VAL A C 1
ATOM 2048 O O . VAL A 1 267 ? 28.217 -5.073 -33.370 1.00 46.03 267 VAL A O 1
ATOM 2051 N N . ALA A 1 268 ? 26.612 -4.393 -34.772 1.00 45.16 268 ALA A N 1
ATOM 2052 C CA . ALA A 1 268 ? 27.491 -3.519 -35.549 1.00 45.16 268 ALA A CA 1
ATOM 2053 C C . ALA A 1 268 ? 28.005 -2.314 -34.737 1.00 45.16 268 ALA A C 1
ATOM 2055 O O . ALA A 1 268 ? 29.159 -1.914 -34.901 1.00 45.16 268 ALA A O 1
ATOM 2056 N N . SER A 1 269 ? 27.185 -1.771 -33.837 1.00 45.78 269 SER A N 1
ATOM 2057 C CA . SER A 1 269 ? 27.526 -0.644 -32.958 1.00 45.78 269 SER A CA 1
ATOM 2058 C C . SER A 1 269 ? 28.399 -1.080 -31.779 1.00 45.78 269 SER A C 1
ATOM 2060 O O . SER A 1 269 ? 29.364 -0.402 -31.433 1.00 45.78 269 SER A O 1
ATOM 2062 N N . SER A 1 270 ? 28.164 -2.279 -31.241 1.00 43.31 270 SER A N 1
ATOM 2063 C CA . SER A 1 270 ? 29.053 -2.915 -30.258 1.00 43.31 270 SER A CA 1
ATOM 2064 C C . SER A 1 270 ? 30.454 -3.157 -30.844 1.00 43.31 270 SER A C 1
ATOM 2066 O O . SER A 1 270 ? 31.458 -3.102 -30.136 1.00 43.31 270 SER A O 1
ATOM 2068 N N . ARG A 1 271 ? 30.547 -3.323 -32.172 1.00 41.47 271 ARG A N 1
ATOM 2069 C CA . ARG A 1 271 ? 31.805 -3.428 -32.922 1.00 41.47 271 ARG A CA 1
ATOM 2070 C C . ARG A 1 271 ? 32.569 -2.107 -33.014 1.00 41.47 271 ARG A C 1
ATOM 2072 O O . ARG A 1 271 ? 33.793 -2.136 -32.959 1.00 41.47 271 ARG A O 1
ATOM 2079 N N . SER A 1 272 ? 31.876 -0.970 -33.147 1.00 37.53 272 SER A N 1
ATOM 2080 C CA . SER A 1 272 ? 32.532 0.346 -33.207 1.00 37.53 272 SER A CA 1
ATOM 2081 C C . SER A 1 272 ? 33.140 0.708 -31.849 1.00 37.53 272 SER A C 1
ATOM 2083 O O . SER A 1 272 ? 34.291 1.144 -31.806 1.00 37.53 272 SER A O 1
ATOM 2085 N N . ALA A 1 273 ? 32.447 0.374 -30.753 1.00 34.88 273 ALA A N 1
ATOM 2086 C CA . ALA A 1 273 ? 32.954 0.480 -29.386 1.00 34.88 273 ALA A CA 1
ATOM 2087 C C . ALA A 1 273 ? 34.098 -0.514 -29.084 1.00 34.88 273 ALA A C 1
ATOM 2089 O O . ALA A 1 273 ? 35.033 -0.166 -28.367 1.00 34.88 273 ALA A O 1
ATOM 2090 N N . ALA A 1 274 ? 34.083 -1.714 -29.681 1.00 33.69 274 ALA A N 1
ATOM 2091 C CA . ALA A 1 274 ? 35.150 -2.716 -29.557 1.00 33.69 274 ALA A CA 1
ATOM 2092 C C . ALA A 1 274 ? 36.404 -2.423 -30.411 1.00 33.69 274 ALA A C 1
ATOM 2094 O O . ALA A 1 274 ? 37.426 -3.092 -30.248 1.00 33.69 274 ALA A O 1
ATOM 2095 N N . THR A 1 275 ? 36.379 -1.410 -31.288 1.00 36.75 275 THR A N 1
ATOM 2096 C CA . THR A 1 275 ? 37.552 -1.003 -32.093 1.00 36.75 275 THR A CA 1
ATOM 2097 C C . THR A 1 275 ? 38.714 -0.500 -31.223 1.00 36.75 275 THR A C 1
ATOM 2099 O O . THR A 1 275 ? 39.860 -0.509 -31.665 1.00 36.75 275 THR A O 1
ATOM 2102 N N . SER A 1 276 ? 38.456 -0.119 -29.967 1.00 40.44 276 SER A N 1
ATOM 2103 C CA . SER A 1 276 ? 39.489 0.261 -28.991 1.00 40.44 276 SER A CA 1
ATOM 2104 C C . SER A 1 276 ? 40.205 -0.932 -28.339 1.00 40.44 276 SER A C 1
ATOM 2106 O O . SER A 1 276 ? 41.187 -0.734 -27.630 1.00 40.44 276 SER A O 1
ATOM 2108 N N . SER A 1 277 ? 39.774 -2.174 -28.594 1.00 35.31 277 SER A N 1
ATOM 2109 C CA . SER A 1 277 ? 40.398 -3.389 -28.057 1.00 35.31 277 SER A CA 1
ATOM 2110 C C . SER A 1 277 ? 40.801 -4.330 -29.193 1.00 35.31 277 SER A C 1
ATOM 2112 O O . SER A 1 277 ? 40.108 -5.286 -29.539 1.00 35.31 277 SER A O 1
ATOM 2114 N N . ALA A 1 278 ? 41.971 -4.061 -29.775 1.00 33.53 278 ALA A N 1
ATOM 2115 C CA . ALA A 1 278 ? 42.569 -4.801 -30.890 1.00 33.53 278 ALA A CA 1
ATOM 2116 C C . ALA A 1 278 ? 42.782 -6.320 -30.650 1.00 33.53 278 ALA A C 1
ATOM 2118 O O . ALA A 1 278 ? 43.185 -7.030 -31.571 1.00 33.53 278 ALA A O 1
ATOM 2119 N N . SER A 1 279 ? 42.486 -6.858 -29.460 1.00 40.06 279 SER A N 1
ATOM 2120 C CA . SER A 1 279 ? 42.584 -8.291 -29.149 1.00 40.06 279 SER A CA 1
ATOM 2121 C C . SER A 1 279 ? 41.338 -9.114 -29.522 1.00 40.06 279 SER A C 1
ATOM 2123 O O . SER A 1 279 ? 41.464 -10.323 -29.706 1.00 40.06 279 SER A O 1
ATOM 2125 N N . ALA A 1 280 ? 40.166 -8.499 -29.744 1.00 39.97 280 ALA A N 1
ATOM 2126 C CA . ALA A 1 280 ? 38.938 -9.218 -30.129 1.00 39.97 280 ALA A CA 1
ATOM 2127 C C . ALA A 1 280 ? 38.895 -9.639 -31.619 1.00 39.97 280 ALA A C 1
ATOM 2129 O O . ALA A 1 280 ? 38.015 -10.381 -32.052 1.00 39.97 280 ALA A O 1
ATOM 2130 N N . ILE A 1 281 ? 39.862 -9.195 -32.433 1.00 37.91 281 ILE A N 1
ATOM 2131 C CA . ILE A 1 281 ? 39.880 -9.401 -33.895 1.00 37.91 281 ILE A CA 1
ATOM 2132 C C . ILE A 1 281 ? 40.517 -10.750 -34.305 1.00 37.91 281 ILE A C 1
ATOM 2134 O O . ILE A 1 281 ? 40.456 -11.130 -35.478 1.00 37.91 281 ILE A O 1
ATOM 2138 N N . LYS A 1 282 ? 41.083 -11.529 -33.372 1.00 41.03 282 LYS A N 1
ATOM 2139 C CA . LYS A 1 282 ? 41.845 -12.747 -33.713 1.00 41.03 282 LYS A CA 1
ATOM 2140 C C . LYS A 1 282 ? 40.999 -14.011 -33.965 1.00 41.03 282 LYS A C 1
ATOM 2142 O O . LYS A 1 282 ? 41.559 -15.005 -34.408 1.00 41.03 282 LYS A O 1
ATOM 2147 N N . GLY A 1 283 ? 39.681 -13.974 -33.742 1.00 46.56 283 GLY A N 1
ATOM 2148 C CA . GLY A 1 283 ? 38.806 -15.157 -33.836 1.00 46.56 283 GLY A CA 1
ATOM 2149 C C . GLY A 1 283 ? 37.947 -15.301 -35.102 1.00 46.56 283 GLY A C 1
ATOM 2150 O O . GLY A 1 283 ? 37.374 -16.359 -35.310 1.00 46.56 283 GLY A O 1
ATOM 2151 N N . MET A 1 284 ? 37.839 -14.280 -35.963 1.00 47.28 284 MET A N 1
ATOM 2152 C CA . MET A 1 284 ? 37.007 -14.362 -37.180 1.00 47.28 284 MET A CA 1
ATOM 2153 C C . MET A 1 284 ? 37.859 -14.416 -38.446 1.00 47.28 284 MET A C 1
ATOM 2155 O O . MET A 1 284 ? 38.578 -13.453 -38.755 1.00 47.28 284 MET A O 1
ATOM 2159 N N . SER A 1 285 ? 37.703 -15.494 -39.216 1.00 53.25 285 SER A N 1
ATOM 2160 C CA . SER A 1 285 ? 38.324 -15.665 -40.530 1.00 53.25 285 SER A CA 1
ATOM 2161 C C . SER A 1 285 ? 37.872 -14.572 -41.509 1.00 53.25 285 SER A C 1
ATOM 2163 O O . SER A 1 285 ? 36.773 -14.013 -41.416 1.00 53.25 285 SER A O 1
ATOM 2165 N N . ALA A 1 286 ? 38.708 -14.259 -42.503 1.00 53.09 286 ALA A N 1
ATOM 2166 C CA . ALA A 1 286 ? 38.354 -13.308 -43.562 1.00 53.09 286 ALA A CA 1
ATOM 2167 C C . ALA A 1 286 ? 37.071 -13.718 -44.323 1.00 53.09 286 ALA A C 1
ATOM 2169 O O . ALA A 1 286 ? 36.335 -12.858 -44.811 1.00 53.09 286 ALA A O 1
ATOM 2170 N N . ALA A 1 287 ? 36.766 -15.021 -44.364 1.00 49.91 287 ALA A N 1
ATOM 2171 C CA . ALA A 1 287 ? 35.559 -15.571 -44.970 1.00 49.91 287 ALA A CA 1
ATOM 2172 C C . ALA A 1 287 ? 34.289 -15.201 -44.185 1.00 49.91 287 ALA A C 1
ATOM 2174 O O . ALA A 1 287 ? 33.324 -14.719 -44.782 1.00 49.91 287 ALA A O 1
ATOM 2175 N N . GLN A 1 288 ? 34.308 -15.332 -42.855 1.00 50.75 288 GLN A N 1
ATOM 2176 C CA . GLN A 1 288 ? 33.193 -14.926 -41.987 1.00 50.75 288 GLN A CA 1
ATOM 2177 C C . GLN A 1 288 ? 32.930 -13.414 -42.088 1.00 50.75 288 GLN A C 1
ATOM 2179 O O . GLN A 1 288 ? 31.781 -12.984 -42.184 1.00 50.75 288 GLN A O 1
ATOM 2184 N N . ARG A 1 289 ? 33.990 -12.595 -42.189 1.00 51.16 289 ARG A N 1
ATOM 2185 C CA . ARG A 1 289 ? 33.868 -11.135 -42.389 1.00 51.16 289 ARG A CA 1
ATOM 2186 C C . ARG A 1 289 ? 33.171 -10.786 -43.705 1.00 51.16 289 ARG A C 1
ATOM 2188 O O . ARG A 1 289 ? 32.314 -9.911 -43.725 1.00 51.16 289 ARG A O 1
ATOM 2195 N N . LYS A 1 290 ? 33.515 -11.476 -44.796 1.00 55.41 290 LYS A N 1
ATOM 2196 C CA . LYS A 1 290 ? 32.924 -11.236 -46.121 1.00 55.41 290 LYS A CA 1
ATOM 2197 C C . LYS A 1 290 ? 31.452 -11.664 -46.182 1.00 55.41 290 LYS A C 1
ATOM 2199 O O . LYS A 1 290 ? 30.651 -10.970 -46.805 1.00 55.41 290 LYS A O 1
ATOM 2204 N N . LYS A 1 291 ? 31.092 -12.767 -45.514 1.00 54.22 291 LYS A N 1
ATOM 2205 C CA . LYS A 1 291 ? 29.703 -13.248 -45.413 1.00 54.22 291 LYS A CA 1
ATOM 2206 C C . LYS A 1 291 ? 28.820 -12.282 -44.616 1.00 54.22 291 LYS A C 1
ATOM 2208 O O . LYS A 1 291 ? 27.747 -11.920 -45.088 1.00 54.22 291 LYS A O 1
ATOM 2213 N N . LEU A 1 292 ? 29.302 -11.783 -43.478 1.00 48.22 292 LEU A N 1
ATOM 2214 C CA . LEU A 1 292 ? 28.548 -10.854 -42.631 1.00 48.22 292 LEU A CA 1
ATOM 2215 C C . LEU A 1 292 ? 28.272 -9.509 -43.327 1.00 48.22 292 LEU A C 1
ATOM 2217 O O . LEU A 1 292 ? 27.153 -9.007 -43.284 1.00 48.22 292 LEU A O 1
ATOM 2221 N N . THR A 1 293 ? 29.258 -8.952 -44.040 1.00 56.84 293 THR A N 1
ATOM 2222 C CA . THR A 1 293 ? 29.063 -7.724 -44.836 1.00 56.84 293 THR A CA 1
ATOM 2223 C C . THR A 1 293 ? 28.038 -7.926 -45.954 1.00 56.84 293 THR A C 1
ATOM 2225 O O . THR A 1 293 ? 27.284 -7.010 -46.274 1.00 56.84 293 THR A O 1
ATOM 2228 N N . LYS A 1 294 ? 27.977 -9.133 -46.532 1.00 57.62 294 LYS A N 1
ATOM 2229 C CA . LYS A 1 294 ? 26.993 -9.480 -47.561 1.00 57.62 294 LYS A CA 1
ATOM 2230 C C . LYS A 1 294 ? 25.574 -9.541 -46.987 1.00 57.62 294 LYS A C 1
ATOM 2232 O O . LYS A 1 294 ? 24.676 -8.966 -47.589 1.00 57.62 294 LYS A O 1
ATOM 2237 N N . VAL A 1 295 ? 25.388 -10.177 -45.828 1.00 52.62 295 VAL A N 1
ATOM 2238 C CA . VAL A 1 295 ? 24.085 -10.235 -45.137 1.00 52.62 295 VAL A CA 1
ATOM 2239 C C . VAL A 1 295 ? 23.618 -8.835 -44.741 1.00 52.62 295 VAL A C 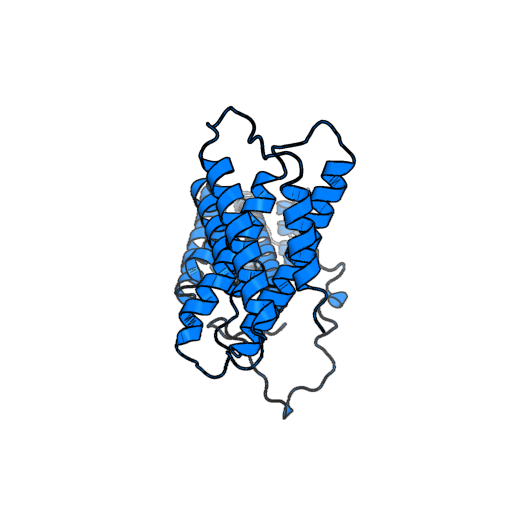1
ATOM 2241 O O . VAL A 1 295 ? 22.484 -8.472 -45.039 1.00 52.62 295 VAL A O 1
ATOM 2244 N N . ARG A 1 296 ? 24.512 -8.006 -44.189 1.00 51.91 296 ARG A N 1
ATOM 2245 C CA . ARG A 1 296 ? 24.217 -6.601 -43.874 1.00 51.91 296 ARG A CA 1
ATOM 2246 C C . ARG A 1 296 ? 23.751 -5.815 -45.102 1.00 51.91 296 ARG A C 1
ATOM 2248 O O . ARG A 1 296 ? 22.702 -5.194 -45.057 1.00 51.91 296 ARG A O 1
ATOM 2255 N N . GLY A 1 297 ? 24.470 -5.911 -46.221 1.00 55.78 297 GLY A N 1
ATOM 2256 C CA . GLY A 1 297 ? 24.074 -5.223 -47.453 1.00 55.78 297 GLY A CA 1
ATOM 2257 C C . GLY A 1 297 ? 22.747 -5.715 -48.049 1.00 55.78 297 GLY A C 1
ATOM 2258 O O . GLY A 1 297 ? 22.114 -4.983 -48.805 1.00 55.78 297 GLY A O 1
ATOM 2259 N N . MET A 1 298 ? 22.317 -6.940 -47.734 1.00 54.22 298 MET A N 1
ATOM 2260 C CA . MET A 1 298 ? 20.996 -7.447 -48.121 1.00 54.22 298 MET A CA 1
ATOM 2261 C C . MET A 1 298 ? 19.897 -6.917 -47.195 1.00 54.22 298 MET A C 1
ATOM 2263 O O . MET A 1 298 ? 18.842 -6.535 -47.691 1.00 54.22 298 MET A O 1
ATOM 2267 N N . LEU A 1 299 ? 20.156 -6.827 -45.886 1.00 50.56 299 LEU A N 1
ATOM 2268 C CA . LEU A 1 299 ? 19.243 -6.197 -44.926 1.00 50.56 299 LEU A CA 1
ATOM 2269 C C . LEU A 1 299 ? 19.045 -4.706 -45.213 1.00 50.56 299 LEU A C 1
ATOM 2271 O O . LEU A 1 299 ? 17.905 -4.260 -45.251 1.00 50.56 299 LEU A O 1
ATOM 2275 N N . ASP A 1 300 ? 20.120 -3.965 -45.492 1.00 53.53 300 ASP A N 1
ATOM 2276 C CA . ASP A 1 300 ? 20.050 -2.528 -45.794 1.00 53.53 300 ASP A CA 1
ATOM 2277 C C . ASP A 1 300 ? 19.188 -2.253 -47.042 1.00 53.53 300 ASP A C 1
ATOM 2279 O O . ASP A 1 300 ? 18.452 -1.271 -47.094 1.00 53.53 300 ASP A O 1
ATOM 2283 N N . LYS A 1 301 ? 19.221 -3.152 -48.039 1.00 57.62 301 LYS A N 1
ATOM 2284 C CA . LYS A 1 301 ? 18.359 -3.066 -49.231 1.00 57.62 301 LYS A CA 1
ATOM 2285 C C . LYS A 1 301 ? 16.891 -3.345 -48.922 1.00 57.62 301 LYS A C 1
ATOM 2287 O O . LYS A 1 301 ? 16.034 -2.623 -49.415 1.00 57.62 301 LYS A O 1
ATOM 2292 N N . VAL A 1 302 ? 16.609 -4.354 -48.098 1.00 52.84 302 VAL A N 1
ATOM 2293 C CA . VAL A 1 302 ? 15.238 -4.673 -47.664 1.00 52.84 302 VAL A CA 1
ATOM 2294 C C . VAL A 1 302 ? 14.651 -3.542 -46.817 1.00 52.84 302 VAL A C 1
ATOM 2296 O O . VAL A 1 302 ? 13.484 -3.200 -46.978 1.00 52.84 302 VAL A O 1
ATOM 2299 N N . LEU A 1 303 ? 15.465 -2.919 -45.963 1.00 49.94 303 LEU A N 1
ATOM 2300 C CA . LEU A 1 303 ? 15.086 -1.740 -45.181 1.00 49.94 303 LEU A CA 1
ATOM 2301 C C . LEU A 1 303 ? 14.814 -0.519 -46.059 1.00 49.94 303 LEU A C 1
ATOM 2303 O O . LEU A 1 303 ? 13.827 0.173 -45.833 1.00 49.94 303 LEU A O 1
ATOM 2307 N N . ALA A 1 304 ? 15.651 -0.275 -47.069 1.00 55.19 304 ALA A N 1
ATOM 2308 C CA . ALA A 1 304 ? 15.439 0.818 -48.010 1.00 55.19 304 ALA A CA 1
ATOM 2309 C C . ALA A 1 304 ? 14.144 0.633 -48.821 1.00 55.19 304 ALA A C 1
ATOM 2311 O O . ALA A 1 304 ? 13.378 1.581 -48.954 1.00 55.19 304 ALA A O 1
ATOM 2312 N N . GLU A 1 305 ? 13.859 -0.584 -49.300 1.00 51.69 305 GLU A N 1
ATOM 2313 C CA . GLU A 1 305 ? 12.612 -0.901 -50.017 1.00 51.69 305 GLU A CA 1
ATOM 2314 C C . GLU A 1 305 ? 11.374 -0.772 -49.110 1.00 51.69 305 GLU A C 1
ATOM 2316 O O . GLU A 1 305 ? 10.341 -0.258 -49.540 1.00 51.69 305 GLU A O 1
ATOM 2321 N N . ALA A 1 306 ? 11.487 -1.159 -47.834 1.00 47.09 306 ALA A N 1
ATOM 2322 C CA . ALA A 1 306 ? 10.419 -1.006 -46.845 1.00 47.09 306 ALA A CA 1
ATOM 2323 C C . ALA A 1 306 ? 10.141 0.457 -46.456 1.00 47.09 306 ALA A C 1
ATOM 2325 O O . ALA A 1 306 ? 9.007 0.790 -46.130 1.00 47.09 306 ALA A O 1
ATOM 2326 N N . GLN A 1 307 ? 11.148 1.335 -46.499 1.00 44.12 307 GLN A N 1
ATOM 2327 C CA . GLN A 1 307 ? 11.009 2.764 -46.181 1.00 44.12 307 GLN A CA 1
ATOM 2328 C C . GLN A 1 307 ? 10.425 3.588 -47.336 1.00 44.12 307 GLN A C 1
ATOM 2330 O O . GLN A 1 307 ? 9.925 4.687 -47.111 1.00 44.12 307 GLN A O 1
ATOM 2335 N N . THR A 1 308 ? 10.501 3.081 -48.569 1.00 45.56 308 THR A N 1
ATOM 2336 C CA . THR A 1 308 ? 9.952 3.748 -49.760 1.00 45.56 308 THR A CA 1
ATOM 2337 C C . THR A 1 308 ? 8.485 3.426 -50.044 1.00 45.56 308 THR A C 1
ATOM 2339 O O . THR A 1 308 ? 7.884 4.091 -50.884 1.00 45.56 308 THR A O 1
ATOM 2342 N N . ALA A 1 309 ? 7.907 2.430 -49.369 1.00 44.66 309 ALA A N 1
ATOM 2343 C CA . ALA A 1 309 ? 6.483 2.124 -49.460 1.00 44.66 309 ALA A CA 1
ATOM 2344 C C . ALA A 1 309 ? 5.694 3.104 -48.574 1.00 44.66 309 ALA A C 1
ATOM 2346 O O . ALA A 1 309 ? 5.980 3.231 -47.384 1.00 44.66 309 ALA A O 1
ATOM 2347 N N . GLY A 1 310 ? 4.743 3.839 -49.158 1.00 41.59 310 GLY A N 1
ATOM 2348 C CA . GLY A 1 310 ? 3.859 4.727 -48.397 1.00 41.59 310 GLY A CA 1
ATOM 2349 C C . GLY A 1 310 ? 2.987 3.946 -47.409 1.00 41.59 310 GLY A C 1
ATOM 2350 O O . GLY A 1 310 ? 2.766 2.754 -47.604 1.00 41.59 310 GLY A O 1
ATOM 2351 N N . GLU A 1 311 ? 2.475 4.625 -46.374 1.00 41.62 311 GLU A N 1
ATOM 2352 C CA . GLU A 1 311 ? 1.761 4.033 -45.221 1.00 41.62 311 GLU A CA 1
ATOM 2353 C C . GLU A 1 311 ? 0.588 3.087 -45.574 1.00 41.62 311 GLU A C 1
ATOM 2355 O O . GLU A 1 311 ? 0.218 2.273 -44.734 1.00 41.62 311 GLU A O 1
ATOM 2360 N N . ASP A 1 312 ? 0.068 3.127 -46.808 1.00 39.91 312 ASP A N 1
ATOM 2361 C CA . ASP A 1 312 ? -1.058 2.308 -47.288 1.00 39.91 312 ASP A CA 1
ATOM 2362 C C . ASP A 1 312 ? -0.716 1.328 -48.438 1.00 39.91 312 ASP A C 1
ATOM 2364 O O . ASP A 1 312 ? -1.612 0.664 -48.966 1.00 39.91 312 ASP A O 1
ATOM 2368 N N . GLU A 1 313 ? 0.552 1.198 -48.857 1.00 39.84 313 GLU A N 1
ATOM 2369 C CA . GLU A 1 313 ? 0.938 0.299 -49.959 1.00 39.84 313 GLU A CA 1
ATOM 2370 C C . GLU A 1 313 ? 1.771 -0.898 -49.451 1.00 39.84 313 GLU A C 1
ATOM 2372 O O . GLU A 1 313 ? 2.758 -0.714 -48.735 1.00 39.84 313 GLU A O 1
ATOM 2377 N N . PRO A 1 314 ? 1.412 -2.155 -49.787 1.00 41.44 314 PRO A N 1
ATOM 2378 C CA . PRO A 1 314 ? 2.137 -3.318 -49.289 1.00 41.44 314 PRO A CA 1
ATOM 2379 C C . PRO A 1 314 ? 3.574 -3.337 -49.824 1.00 41.44 314 PRO A C 1
ATOM 2381 O O . PRO A 1 314 ? 3.793 -3.314 -51.033 1.00 41.44 314 PRO A O 1
ATOM 2384 N N . VAL A 1 315 ? 4.556 -3.462 -48.924 1.00 45.00 315 VAL A N 1
ATOM 2385 C CA . VAL A 1 315 ? 5.982 -3.596 -49.271 1.00 45.00 315 VAL A CA 1
ATOM 2386 C C . VAL A 1 315 ? 6.183 -4.827 -50.163 1.00 45.00 315 VAL A C 1
ATOM 2388 O O . VAL A 1 315 ? 6.218 -5.964 -49.681 1.00 45.00 315 VAL A O 1
ATOM 2391 N N . THR A 1 316 ? 6.306 -4.630 -51.475 1.00 43.62 316 THR A N 1
ATOM 2392 C CA . THR A 1 316 ? 6.568 -5.711 -52.430 1.00 43.62 316 THR A CA 1
ATOM 2393 C C . THR A 1 316 ? 8.064 -5.959 -52.545 1.00 43.62 316 THR A C 1
ATOM 2395 O O . THR A 1 316 ? 8.754 -5.310 -53.328 1.00 43.62 316 THR A O 1
ATOM 2398 N N . LEU A 1 317 ? 8.570 -6.927 -51.780 1.00 48.81 317 LEU A N 1
ATOM 2399 C CA . LEU A 1 317 ? 9.939 -7.405 -51.959 1.00 48.81 317 LEU A CA 1
ATOM 2400 C C . LEU A 1 317 ? 10.051 -8.242 -53.245 1.00 48.81 317 LEU A C 1
ATOM 2402 O O . LEU A 1 317 ? 9.130 -9.008 -53.558 1.00 48.81 317 LEU A O 1
ATOM 2406 N N . PRO A 1 318 ? 11.185 -8.175 -53.968 1.00 51.28 318 PRO A N 1
ATOM 2407 C CA . PRO A 1 318 ? 11.417 -9.021 -55.127 1.00 51.28 318 PRO A CA 1
ATOM 2408 C C . PRO A 1 318 ? 11.250 -10.515 -54.782 1.00 51.28 318 PRO A C 1
ATOM 2410 O O . PRO A 1 318 ? 11.690 -10.964 -53.712 1.00 51.28 318 PRO A O 1
ATOM 2413 N N . PRO A 1 319 ? 10.639 -11.325 -55.668 1.00 46.97 319 PRO A N 1
ATOM 2414 C CA . PRO A 1 319 ? 10.463 -12.751 -55.429 1.00 46.97 319 PRO A CA 1
ATOM 2415 C C . PRO A 1 319 ? 11.806 -13.439 -55.158 1.00 46.97 319 PRO A C 1
ATOM 2417 O O . PRO A 1 319 ? 12.726 -13.382 -55.970 1.00 46.97 319 PRO A O 1
ATOM 2420 N N . GLY A 1 320 ? 11.917 -14.107 -54.009 1.00 50.25 320 GLY A N 1
ATOM 2421 C CA . GLY A 1 320 ? 13.120 -14.845 -53.618 1.00 50.25 320 GLY A CA 1
ATOM 2422 C C . GLY A 1 320 ? 14.113 -14.078 -52.739 1.00 50.25 320 GLY A C 1
ATOM 2423 O O . GLY A 1 320 ? 15.025 -14.713 -52.216 1.00 50.25 320 GLY A O 1
ATOM 2424 N N . THR A 1 321 ? 13.925 -12.778 -52.480 1.00 54.22 321 THR A N 1
ATOM 2425 C CA . THR A 1 321 ? 14.803 -11.998 -51.580 1.00 54.22 321 THR A CA 1
ATOM 2426 C C . THR A 1 321 ? 14.854 -12.591 -50.171 1.00 54.22 321 THR A C 1
ATOM 2428 O O . THR A 1 321 ? 15.932 -12.760 -49.603 1.00 54.22 321 THR A O 1
ATOM 2431 N N . ILE A 1 322 ? 13.702 -13.013 -49.642 1.00 49.00 322 ILE A N 1
ATOM 2432 C CA . ILE A 1 322 ? 13.595 -13.673 -48.330 1.00 49.00 322 ILE A CA 1
ATOM 2433 C C . ILE A 1 322 ? 14.328 -15.024 -48.333 1.00 49.00 322 ILE A C 1
ATOM 2435 O O . ILE A 1 322 ? 15.076 -15.322 -47.408 1.00 49.00 322 ILE A O 1
ATOM 2439 N N . ALA A 1 323 ? 14.192 -15.816 -49.401 1.00 50.78 323 ALA A N 1
ATOM 2440 C CA . ALA A 1 323 ? 14.878 -17.104 -49.528 1.00 50.78 323 ALA A CA 1
ATOM 2441 C C . ALA A 1 323 ? 16.406 -16.946 -49.655 1.00 50.78 323 ALA A C 1
ATOM 2443 O O . ALA A 1 323 ? 17.167 -17.766 -49.142 1.00 50.78 323 ALA A O 1
ATOM 2444 N N . GLN A 1 324 ? 16.868 -15.877 -50.310 1.00 55.75 324 GLN A N 1
ATOM 2445 C CA . GLN A 1 324 ? 18.290 -15.555 -50.431 1.00 55.75 324 GLN A CA 1
ATOM 2446 C C . GLN A 1 324 ? 18.882 -15.036 -49.115 1.00 55.75 324 GLN A C 1
ATOM 2448 O O . GLN A 1 324 ? 20.005 -15.408 -48.777 1.00 55.75 324 GLN A O 1
ATOM 2453 N N . LEU A 1 325 ? 18.139 -14.216 -48.363 1.00 52.59 325 LEU A N 1
ATOM 2454 C CA . LEU A 1 325 ? 18.503 -13.805 -47.002 1.00 52.59 325 LEU A CA 1
ATOM 2455 C C . LEU A 1 325 ? 18.593 -15.017 -46.075 1.00 52.59 325 LEU A C 1
ATOM 2457 O O . LEU A 1 325 ? 19.592 -15.176 -45.382 1.00 52.59 325 LEU A O 1
ATOM 2461 N N . TRP A 1 326 ? 17.608 -15.912 -46.142 1.00 52.19 326 TRP A N 1
ATOM 2462 C CA . TRP A 1 326 ? 17.580 -17.156 -45.376 1.00 52.19 326 TRP A CA 1
ATOM 2463 C C . TRP A 1 326 ? 18.792 -18.050 -45.670 1.00 52.19 326 TRP A C 1
ATOM 2465 O O . TRP A 1 326 ? 19.485 -18.482 -44.753 1.00 52.19 326 TRP A O 1
ATOM 2475 N N . GLN A 1 327 ? 19.126 -18.254 -46.949 1.00 55.31 327 GLN A N 1
ATOM 2476 C CA . GLN A 1 327 ? 20.342 -18.970 -47.348 1.00 55.31 327 GLN A CA 1
ATOM 2477 C C . GLN A 1 327 ? 21.612 -18.284 -46.827 1.00 55.31 327 GLN A C 1
ATOM 2479 O O . GLN A 1 327 ? 22.505 -18.944 -46.303 1.00 55.31 327 GLN A O 1
ATOM 2484 N N . ALA A 1 328 ? 21.701 -16.958 -46.932 1.00 55.50 328 ALA A N 1
ATOM 2485 C CA . ALA A 1 328 ? 22.878 -16.219 -46.491 1.00 55.50 328 ALA A CA 1
ATOM 2486 C C . ALA A 1 328 ? 23.080 -16.285 -44.965 1.00 55.50 328 ALA A C 1
ATOM 2488 O O . ALA A 1 328 ? 24.219 -16.451 -44.525 1.00 55.50 328 ALA A O 1
ATOM 2489 N N . VAL A 1 329 ? 21.998 -16.225 -44.182 1.00 52.59 329 VAL A N 1
ATOM 2490 C CA . VAL A 1 329 ? 22.016 -16.397 -42.720 1.00 52.59 329 VAL A CA 1
ATOM 2491 C C . VAL A 1 329 ? 22.412 -17.823 -42.343 1.00 52.59 329 VAL A C 1
ATOM 2493 O O . VAL A 1 329 ? 23.330 -17.997 -41.552 1.00 52.59 329 VAL A O 1
ATOM 2496 N N . LYS A 1 330 ? 21.841 -18.843 -42.991 1.00 50.56 330 LYS A N 1
ATOM 2497 C CA . LYS A 1 330 ? 22.211 -20.245 -42.753 1.00 50.56 330 LYS A CA 1
ATOM 2498 C C . LYS A 1 330 ? 23.702 -20.515 -42.999 1.00 50.56 330 LYS A C 1
ATOM 2500 O O . LYS A 1 330 ? 24.367 -21.177 -42.212 1.00 50.56 330 LYS A O 1
ATOM 2505 N N . THR A 1 331 ? 24.286 -19.904 -44.034 1.00 53.91 331 THR A N 1
ATOM 2506 C CA . THR A 1 331 ? 25.734 -20.035 -44.295 1.00 53.91 331 THR A CA 1
ATOM 2507 C C . THR A 1 331 ? 26.651 -19.328 -43.284 1.00 53.91 331 THR A C 1
ATOM 2509 O O . THR A 1 331 ? 27.879 -19.451 -43.410 1.00 53.91 331 THR A O 1
ATOM 2512 N N . LEU A 1 332 ? 26.101 -18.549 -42.342 1.00 50.16 332 LEU A N 1
ATOM 2513 C CA . LEU A 1 332 ? 26.835 -18.008 -41.193 1.00 50.16 332 LEU A CA 1
ATOM 2514 C C . LEU A 1 332 ? 26.915 -19.013 -40.033 1.00 50.16 332 LEU A C 1
ATOM 2516 O O . LEU A 1 332 ? 27.897 -18.950 -39.300 1.00 50.16 332 LEU A O 1
ATOM 2520 N N . GLU A 1 333 ? 25.941 -19.921 -39.901 1.00 43.56 333 GLU A N 1
ATOM 2521 C CA . GLU A 1 333 ? 25.909 -20.980 -38.877 1.00 43.56 333 GLU A CA 1
ATOM 2522 C C . GLU A 1 333 ? 26.792 -22.183 -39.254 1.00 43.56 333 GLU A C 1
ATOM 2524 O O . GLU A 1 333 ? 27.452 -22.744 -38.389 1.00 43.56 333 GLU A O 1
ATOM 2529 N N . ASP A 1 334 ? 26.895 -22.522 -40.546 1.00 41.16 334 ASP A N 1
ATOM 2530 C CA . ASP A 1 334 ? 27.669 -23.673 -41.059 1.00 41.16 334 ASP A CA 1
ATOM 2531 C C . ASP A 1 334 ? 29.211 -23.457 -41.091 1.00 41.16 334 ASP A C 1
ATOM 2533 O O . ASP A 1 334 ? 29.890 -23.902 -42.020 1.00 41.16 334 ASP A O 1
ATOM 2537 N N . VAL A 1 335 ? 29.801 -22.719 -40.146 1.00 42.06 335 VAL A N 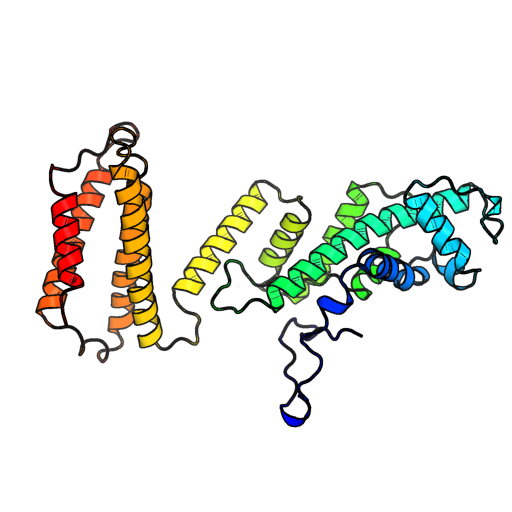1
ATOM 2538 C CA . VAL A 1 335 ? 31.265 -22.530 -40.072 1.00 42.06 335 VAL A CA 1
ATOM 2539 C C . VAL A 1 335 ? 31.779 -22.967 -38.703 1.00 42.06 335 VAL A C 1
ATOM 2541 O O . VAL A 1 335 ? 31.934 -22.128 -37.816 1.00 42.06 335 VAL A O 1
ATOM 2544 N N . ASP A 1 336 ? 32.053 -24.268 -38.583 1.00 35.53 336 ASP A N 1
ATOM 2545 C CA . ASP A 1 336 ? 33.068 -24.801 -37.661 1.00 35.53 336 ASP A CA 1
ATOM 2546 C C . ASP A 1 336 ? 34.464 -24.242 -38.009 1.00 35.53 336 ASP A C 1
ATOM 2548 O O . ASP A 1 336 ? 34.811 -24.182 -39.219 1.00 35.53 336 ASP A O 1
#

Sequence (336 aa):
MAGNPYTESGEKFQIPDMLANRADVHNLGDVLSGKEGAFALSYIENALTANPVLAPLAGREFSDVYNLVRMAEGEEVPASALRHGYSKAEQSELVSIFEKLFVARDVLLRVNAAYISSASQDDRFRTEPRFQLQGSYRNMAKLAQRIVGVMNDDELQALIDDHYMGEAQTLTSGAESNLLKLKELRGRLTAEEAARWTAIKKSFAKLQWAGGADDDPVTRVTKQISGLSGHVEGVRESIDSASERRSAKQEALLPAILELAAAVESVASSRSAATSSASAIKGMSAAQRKKLTKVRGMLDKVLAEAQTAGEDEPVTLPPGTIAQLWQAVKTLEDVD

Foldseek 3Di:
DPDPQADLLQHGNDDPPVVPDPDPPPCPVVVCVPVVVVVLVVLVVLQQCLAPLSNVCVVPDVQQVVLLLCVLVVDDDDPVSHPDPDDPVSSLFSSLLSVLLSVLSVLQVLLQVLLVVLVPDDPLPDQADRARDHSDSVLSNVLNNVGGSPDDPVSSVVSSLVSLLVSLVSNVVCSLLNSLVSCVSVVNADPVSVVVNVVRSVVSVVQSLCPDPPDDLVNSLVSLVVVLVVLVVVLVVQVVVLVVPVPVNFPSNVVSLVVNLVSLVVSVVSVVVCVVPPPVPPPDDPVLVVLSVVLVVLSVVLVVLVVPAPPPGGSDDDPCSVVVSVVSVVVNVPDD

Radius of gyration: 29.28 Å; Cα contacts (8 Å, |Δi|>4): 228; chains: 1; bounding box: 68×36×83 Å

Solvent-accessible surface area (backbone atoms only — not comparable to full-atom values): 19708 Å² total; per-residue (Å²): 134,84,75,71,61,42,47,100,81,66,47,76,59,79,77,62,77,93,72,66,75,90,77,77,80,84,52,66,67,71,74,42,68,94,39,59,68,60,60,55,48,48,45,54,66,73,14,31,74,44,15,80,85,44,28,63,52,79,79,48,69,65,68,39,56,56,51,43,48,42,39,40,74,68,45,93,66,61,76,85,74,42,82,66,90,69,50,74,67,56,48,52,39,54,25,41,36,47,43,53,48,48,58,53,47,56,51,24,52,50,36,33,52,48,21,52,50,42,68,72,48,58,74,94,76,52,65,54,77,78,43,70,62,74,33,45,64,69,52,41,24,60,50,34,52,72,62,53,49,84,61,52,72,67,58,51,51,48,53,52,49,54,53,50,55,59,65,30,61,79,46,60,90,47,23,65,67,34,53,47,49,51,27,54,79,67,74,62,57,50,76,68,50,48,52,51,47,51,52,50,28,54,52,44,36,53,48,59,70,65,42,57,96,84,56,53,71,67,59,35,52,50,49,47,52,54,46,46,54,53,53,52,49,54,45,47,54,54,47,55,61,43,65,77,39,86,81,68,76,59,80,72,54,53,63,52,53,51,50,52,49,52,52,54,49,49,55,55,50,53,47,62,68,44,65,82,46,81,76,76,65,80,80,64,54,74,64,59,56,54,51,50,56,49,48,50,57,52,50,55,51,53,50,52,54,52,69,71,38,55,100,88,49,84,67,79,70,65,92,57,54,66,59,52,50,51,52,53,55,51,65,66,69,76,63,131

Mean predicted aligned error: 18.13 Å